Protein AF-A0A496RZ28-F1 (afdb_monomer)

Structure (mmCIF, N/CA/C/O backbone):
data_AF-A0A496RZ28-F1
#
_entry.id   AF-A0A496RZ28-F1
#
loop_
_atom_site.group_PDB
_atom_site.id
_atom_site.type_symbol
_atom_site.label_atom_id
_atom_site.label_alt_id
_atom_site.label_comp_id
_atom_site.label_asym_id
_atom_site.label_entity_id
_atom_site.label_seq_id
_atom_site.pdbx_PDB_ins_code
_atom_site.Cartn_x
_atom_site.Cartn_y
_atom_site.Cartn_z
_atom_site.occupancy
_atom_site.B_iso_or_equiv
_atom_site.auth_seq_id
_atom_site.auth_comp_id
_atom_site.auth_asym_id
_atom_site.auth_atom_id
_atom_site.pdbx_PDB_model_num
ATOM 1 N N . MET A 1 1 ? 6.793 -11.901 26.172 1.00 53.50 1 MET A N 1
ATOM 2 C CA . MET A 1 1 ? 6.199 -12.730 25.101 1.00 53.50 1 MET A CA 1
ATOM 3 C C . MET A 1 1 ? 7.281 -12.948 24.053 1.00 53.50 1 MET A C 1
ATOM 5 O O . MET A 1 1 ? 8.000 -12.003 23.767 1.00 53.50 1 MET A O 1
ATOM 9 N N . ASP A 1 2 ? 7.489 -14.179 23.590 1.00 77.00 2 ASP A N 1
ATOM 10 C CA . ASP A 1 2 ? 8.612 -14.537 22.710 1.00 77.00 2 ASP A CA 1
ATOM 11 C C . ASP A 1 2 ? 8.307 -14.147 21.252 1.00 77.00 2 ASP A C 1
ATOM 13 O O . ASP A 1 2 ? 7.393 -14.701 20.639 1.00 77.00 2 ASP A O 1
ATOM 17 N N . MET A 1 3 ? 9.063 -13.187 20.713 1.00 50.22 3 MET A N 1
ATOM 18 C CA . MET A 1 3 ? 8.941 -12.691 19.335 1.00 50.22 3 MET A CA 1
ATOM 19 C C . MET A 1 3 ? 9.041 -13.814 18.293 1.00 50.22 3 MET A C 1
ATOM 21 O O . MET A 1 3 ? 8.311 -13.799 17.304 1.00 50.22 3 MET A O 1
ATOM 25 N N . ASN A 1 4 ? 9.865 -14.836 18.543 1.00 53.78 4 ASN A N 1
ATOM 26 C CA . ASN A 1 4 ? 10.031 -15.955 17.616 1.00 53.78 4 ASN A CA 1
ATOM 27 C C . ASN A 1 4 ? 8.791 -16.856 17.594 1.00 53.78 4 ASN A C 1
ATOM 29 O O . ASN A 1 4 ? 8.412 -17.377 16.547 1.00 53.78 4 ASN A O 1
ATOM 33 N N . LYS A 1 5 ? 8.097 -17.004 18.731 1.00 63.44 5 LYS A N 1
ATOM 34 C CA . LYS A 1 5 ? 6.809 -17.716 18.779 1.00 63.44 5 LYS A CA 1
ATOM 35 C C . LYS A 1 5 ? 5.710 -16.978 18.020 1.00 63.44 5 LYS A C 1
ATOM 37 O O . LYS A 1 5 ? 4.865 -17.636 17.419 1.00 63.44 5 LYS A O 1
ATOM 42 N N . ILE A 1 6 ? 5.717 -15.645 18.044 1.00 77.00 6 ILE A N 1
ATOM 43 C CA . ILE A 1 6 ? 4.743 -14.830 17.307 1.00 77.00 6 ILE A CA 1
ATOM 44 C C . ILE A 1 6 ? 4.991 -14.962 15.802 1.00 77.00 6 ILE A C 1
ATOM 46 O O . ILE A 1 6 ? 4.055 -15.279 15.071 1.00 77.00 6 ILE A O 1
ATOM 50 N N . GLN A 1 7 ? 6.244 -14.827 15.357 1.00 65.25 7 GLN A N 1
ATOM 51 C CA . GLN A 1 7 ? 6.605 -14.978 13.944 1.00 65.25 7 GLN A CA 1
ATOM 52 C C . GLN A 1 7 ? 6.238 -16.371 13.408 1.00 65.25 7 GLN A C 1
ATOM 54 O O . GLN A 1 7 ? 5.558 -16.480 12.392 1.00 65.25 7 GLN A O 1
ATOM 59 N N . ASN A 1 8 ? 6.554 -17.433 14.157 1.00 64.38 8 ASN A N 1
ATOM 60 C CA . ASN A 1 8 ? 6.197 -18.802 13.776 1.00 64.38 8 ASN A CA 1
ATOM 61 C C . ASN A 1 8 ? 4.676 -19.033 13.702 1.00 64.38 8 ASN A C 1
ATOM 63 O O . ASN A 1 8 ? 4.215 -19.792 12.850 1.00 64.38 8 ASN A O 1
ATOM 67 N N . LYS A 1 9 ? 3.879 -18.394 14.575 1.00 75.06 9 LYS A N 1
ATOM 68 C CA . LYS A 1 9 ? 2.406 -18.474 14.525 1.00 75.06 9 LYS A CA 1
ATOM 69 C C . LYS A 1 9 ? 1.861 -17.762 13.281 1.00 75.06 9 LYS A C 1
ATOM 71 O O . LYS A 1 9 ? 0.974 -18.302 12.623 1.00 75.06 9 LYS A O 1
ATOM 76 N N . ILE A 1 10 ? 2.419 -16.600 12.937 1.00 71.88 10 ILE A N 1
ATOM 77 C CA . ILE A 1 10 ? 2.057 -15.838 11.732 1.00 71.88 10 ILE A CA 1
ATOM 78 C C . ILE A 1 10 ? 2.376 -16.653 10.474 1.00 71.88 10 ILE A C 1
ATOM 80 O O . ILE A 1 10 ? 1.498 -16.861 9.638 1.00 71.88 10 ILE A O 1
ATOM 84 N N . ASP A 1 11 ? 3.593 -17.188 10.369 1.00 66.31 11 ASP A N 1
ATOM 85 C CA . ASP A 1 11 ? 4.015 -17.986 9.213 1.00 66.31 11 ASP A CA 1
ATOM 86 C C . ASP A 1 11 ? 3.161 -19.255 9.057 1.00 66.31 11 ASP A C 1
ATOM 88 O O . ASP A 1 11 ? 2.782 -19.638 7.944 1.00 66.31 11 ASP A O 1
ATOM 92 N N . PHE A 1 12 ? 2.784 -19.878 10.179 1.00 70.56 12 PHE A N 1
ATOM 93 C CA . PHE A 1 12 ? 1.892 -21.032 10.200 1.00 70.56 12 PHE A CA 1
ATOM 94 C C . PHE A 1 12 ? 0.480 -20.696 9.694 1.00 70.56 12 PHE A C 1
ATOM 96 O O . PHE A 1 12 ? -0.024 -21.390 8.806 1.00 70.56 12 PHE A O 1
ATOM 103 N N . GLU A 1 13 ? -0.156 -19.632 10.190 1.00 70.69 13 GLU A N 1
ATOM 104 C CA . GLU A 1 13 ? -1.516 -19.254 9.769 1.00 70.69 13 GLU A CA 1
ATOM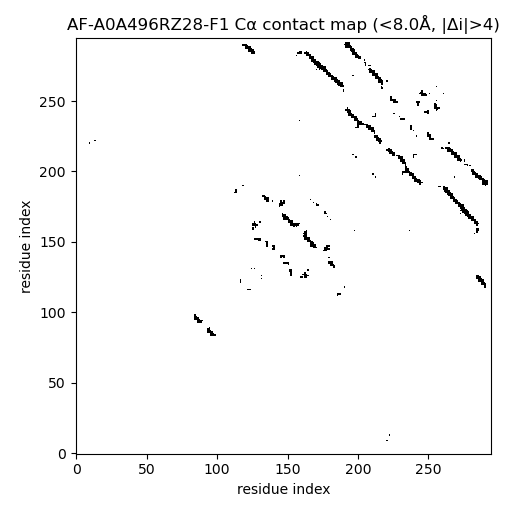 105 C C . GLU A 1 13 ? -1.568 -18.739 8.323 1.00 70.69 13 GLU A C 1
ATOM 107 O O . GLU A 1 13 ? -2.503 -19.063 7.577 1.00 70.69 13 GLU A O 1
ATOM 112 N N . LEU A 1 14 ? -0.522 -18.037 7.873 1.00 63.19 14 LEU A N 1
ATOM 113 C CA . LEU A 1 14 ? -0.349 -17.699 6.460 1.00 63.19 14 LEU A CA 1
ATOM 114 C C . LEU A 1 14 ? -0.278 -18.984 5.624 1.00 63.19 14 LEU A C 1
ATOM 116 O O . LEU A 1 14 ? -1.044 -19.151 4.674 1.00 63.19 14 LEU A O 1
ATOM 120 N N . SER A 1 15 ? 0.547 -19.960 6.012 1.00 62.31 15 SER A N 1
ATOM 121 C CA . SER A 1 15 ? 0.641 -21.214 5.258 1.00 62.31 15 SER A CA 1
ATOM 122 C C . SER A 1 15 ? -0.702 -21.965 5.175 1.00 62.31 15 SER A C 1
ATOM 124 O O . SER A 1 15 ? -1.113 -22.447 4.116 1.00 62.31 15 SER A O 1
ATOM 126 N N . ARG A 1 16 ? -1.462 -21.992 6.272 1.00 68.50 16 ARG A N 1
ATOM 127 C CA . ARG A 1 16 ? -2.756 -22.675 6.350 1.00 68.50 16 ARG A CA 1
ATOM 128 C C . ARG A 1 16 ? -3.824 -22.022 5.471 1.00 68.50 16 ARG A C 1
ATOM 130 O O . ARG A 1 16 ? -4.675 -22.723 4.916 1.00 68.50 16 ARG A O 1
ATOM 137 N N . THR A 1 17 ? -3.787 -20.699 5.350 1.00 71.19 17 THR A N 1
ATOM 138 C CA . THR A 1 17 ? -4.781 -19.908 4.612 1.00 71.19 17 THR A CA 1
ATOM 139 C C . THR A 1 17 ? -4.553 -19.952 3.101 1.00 71.19 17 THR A C 1
ATOM 141 O O . THR A 1 17 ? -5.525 -19.977 2.337 1.00 71.19 17 THR A O 1
ATOM 144 N N . TYR A 1 18 ? -3.287 -20.014 2.676 1.00 54.47 18 TYR A N 1
ATOM 145 C CA . TYR A 1 18 ? -2.893 -19.937 1.267 1.00 54.47 18 TYR A CA 1
ATOM 146 C C . TYR A 1 18 ? -2.677 -21.294 0.585 1.00 54.47 18 TYR A C 1
ATOM 148 O O . TYR A 1 18 ? -2.799 -21.373 -0.635 1.00 54.47 18 TYR A O 1
ATOM 156 N N . PHE A 1 19 ? -2.411 -22.373 1.329 1.00 63.19 19 PHE A N 1
ATOM 157 C CA . PHE A 1 19 ? -2.005 -23.651 0.720 1.00 63.19 19 PHE A CA 1
ATOM 158 C C . PHE A 1 19 ? -3.017 -24.801 0.853 1.00 63.19 19 PHE A C 1
ATOM 160 O O . PHE A 1 19 ? -2.725 -25.916 0.421 1.00 63.19 19 PHE A O 1
ATOM 167 N N . LYS A 1 20 ? -4.235 -24.564 1.368 1.00 50.44 20 LYS A N 1
ATOM 168 C CA . LYS A 1 20 ? -5.280 -25.612 1.439 1.00 50.44 20 LYS A CA 1
ATOM 169 C C . LYS A 1 20 ? -5.736 -26.142 0.071 1.00 50.44 20 LYS A C 1
ATOM 171 O O . LYS A 1 20 ? -6.152 -27.296 -0.007 1.00 50.44 20 LYS A O 1
ATOM 176 N N . ASP A 1 21 ? -5.603 -25.354 -0.996 1.00 45.88 21 ASP A N 1
ATOM 177 C CA . ASP A 1 21 ? -6.099 -25.728 -2.329 1.00 45.88 21 ASP A CA 1
ATOM 178 C C . ASP A 1 21 ? -5.042 -26.408 -3.223 1.00 45.88 21 ASP A C 1
ATOM 180 O O . ASP A 1 21 ? -5.395 -27.045 -4.213 1.00 45.88 21 ASP A O 1
ATOM 184 N N . ALA A 1 22 ? -3.757 -26.390 -2.845 1.00 43.72 22 ALA A N 1
AT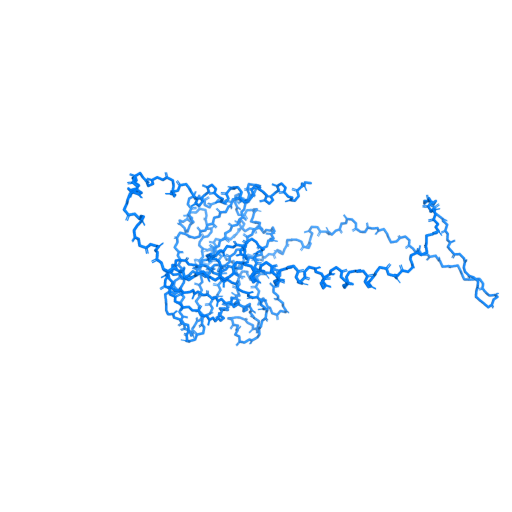OM 185 C CA . ALA A 1 22 ? -2.695 -27.060 -3.610 1.00 43.72 22 ALA A CA 1
ATOM 186 C C . ALA A 1 22 ? -2.664 -28.593 -3.415 1.00 43.72 22 ALA A C 1
ATOM 188 O O . ALA A 1 22 ? -2.059 -29.308 -4.210 1.00 43.72 22 ALA A O 1
ATOM 189 N N . ALA A 1 23 ? -3.341 -29.123 -2.389 1.00 43.25 23 ALA A N 1
ATOM 190 C CA . ALA A 1 23 ? -3.313 -30.548 -2.037 1.00 43.25 23 ALA A CA 1
ATOM 191 C C . ALA A 1 23 ? -4.502 -31.374 -2.581 1.00 43.25 23 ALA A C 1
ATOM 193 O O . ALA A 1 23 ? -4.612 -32.561 -2.273 1.00 43.25 23 ALA A O 1
ATOM 194 N N . ARG A 1 24 ? -5.408 -30.784 -3.380 1.00 41.84 24 ARG A N 1
ATOM 195 C CA . ARG A 1 24 ? -6.598 -31.477 -3.929 1.00 41.84 24 ARG A CA 1
ATOM 196 C C . ARG A 1 24 ? -6.534 -31.812 -5.426 1.00 41.84 24 ARG A C 1
ATOM 198 O O . ARG A 1 24 ? -7.537 -32.235 -5.992 1.00 41.84 24 ARG A O 1
ATOM 205 N N . GLY A 1 25 ? -5.363 -31.715 -6.053 1.00 37.09 25 GLY A N 1
ATOM 206 C CA . GLY A 1 25 ? -5.125 -32.242 -7.401 1.00 37.09 25 GLY A CA 1
ATOM 207 C C . GLY A 1 25 ? -4.881 -33.752 -7.383 1.00 37.09 25 GLY A C 1
ATOM 208 O O . GLY A 1 25 ? -3.740 -34.202 -7.345 1.00 37.09 25 GLY A O 1
ATOM 209 N N . LYS A 1 26 ? -5.957 -34.543 -7.386 1.00 42.66 26 LYS A N 1
ATOM 210 C CA . LYS A 1 26 ? -5.932 -36.003 -7.556 1.00 42.66 26 LYS A CA 1
ATOM 211 C C . LYS A 1 26 ? -5.753 -36.351 -9.043 1.00 42.66 26 LYS A C 1
ATOM 213 O O . LYS A 1 26 ? -6.637 -36.938 -9.643 1.00 42.66 26 LYS A O 1
ATOM 218 N N . ASP A 1 27 ? -4.604 -36.012 -9.617 1.00 40.69 27 ASP A N 1
ATOM 219 C CA . ASP A 1 27 ? -4.182 -36.542 -10.916 1.00 40.69 27 ASP A CA 1
ATOM 220 C C . ASP A 1 27 ? -2.827 -37.219 -10.740 1.00 40.69 27 ASP A C 1
ATOM 222 O O . ASP A 1 27 ? -1.795 -36.593 -10.495 1.00 40.69 27 ASP A O 1
ATOM 226 N N . SER A 1 28 ? -2.834 -38.546 -10.814 1.00 42.38 28 SER A N 1
ATOM 227 C CA . SER A 1 28 ? -1.633 -39.366 -10.752 1.00 42.38 28 SER A CA 1
ATOM 228 C C . SER A 1 28 ? -0.769 -39.096 -11.985 1.00 42.38 28 SER A C 1
ATOM 230 O O . SER A 1 28 ? -1.018 -39.635 -13.066 1.00 42.38 28 SER A O 1
ATOM 232 N N . ILE A 1 29 ? 0.264 -38.269 -11.823 1.00 44.50 29 ILE A N 1
ATOM 233 C CA . ILE A 1 29 ? 1.291 -38.056 -12.842 1.00 44.50 29 ILE A CA 1
ATOM 234 C C . ILE A 1 29 ? 1.995 -39.395 -13.098 1.00 44.50 29 ILE A C 1
ATOM 236 O O . ILE A 1 29 ? 2.634 -39.976 -12.220 1.00 44.50 29 ILE A O 1
ATOM 240 N N . ASN A 1 30 ? 1.878 -39.897 -14.327 1.00 44.69 30 ASN A N 1
ATOM 241 C CA . ASN A 1 30 ? 2.542 -41.115 -14.774 1.00 44.69 30 ASN A CA 1
ATOM 242 C C . ASN A 1 30 ? 4.051 -40.857 -14.961 1.00 44.69 30 ASN A C 1
ATOM 244 O O . ASN A 1 30 ? 4.515 -40.449 -16.029 1.00 44.69 30 ASN A O 1
ATOM 248 N N . LEU A 1 31 ? 4.822 -41.112 -13.899 1.00 45.06 31 LEU A N 1
ATOM 249 C CA . LEU A 1 31 ? 6.274 -40.898 -13.810 1.00 45.06 31 LEU A CA 1
ATOM 250 C C . LEU A 1 31 ? 7.107 -41.688 -14.842 1.00 45.06 31 LEU A C 1
ATOM 252 O O . LEU A 1 31 ? 8.286 -41.395 -15.025 1.00 45.06 31 LEU A O 1
ATOM 256 N N . LYS A 1 32 ? 6.522 -42.637 -15.590 1.00 42.19 32 LYS A N 1
ATOM 257 C CA . LYS A 1 32 ? 7.253 -43.388 -16.629 1.00 42.19 32 LYS A CA 1
ATOM 258 C C . LYS A 1 32 ? 7.520 -42.586 -17.909 1.00 42.19 32 LYS A C 1
ATOM 260 O O . LYS A 1 32 ? 8.371 -42.991 -18.698 1.00 42.19 32 LYS A O 1
ATOM 265 N N . LYS A 1 33 ? 6.842 -41.451 -18.137 1.00 41.97 33 LYS A N 1
ATOM 266 C CA . LYS A 1 33 ? 6.971 -40.677 -19.392 1.00 41.97 33 LYS A CA 1
ATOM 267 C C . LYS A 1 33 ? 7.975 -39.516 -19.343 1.00 41.97 33 LYS A C 1
ATOM 269 O O . LYS A 1 33 ? 8.324 -38.988 -20.395 1.00 41.97 33 LYS A O 1
ATOM 274 N N . VAL A 1 34 ? 8.485 -39.152 -18.163 1.00 45.09 34 VAL A N 1
ATOM 275 C CA . VAL A 1 34 ? 9.432 -38.026 -17.990 1.00 45.09 34 VAL A CA 1
ATOM 276 C C . VAL A 1 34 ? 10.904 -38.467 -18.129 1.00 45.09 34 VAL A C 1
ATOM 278 O O . VAL A 1 34 ? 11.780 -37.654 -18.411 1.00 45.09 34 VAL A O 1
ATOM 281 N N . GLY A 1 35 ? 11.189 -39.771 -18.061 1.00 39.88 35 GLY A N 1
ATOM 282 C CA . GLY A 1 35 ? 12.555 -40.317 -18.030 1.00 39.88 35 GLY A CA 1
ATOM 283 C C . GLY A 1 35 ? 13.351 -40.342 -19.345 1.00 39.88 35 GLY A C 1
ATOM 284 O O . GLY A 1 35 ? 14.388 -40.992 -19.385 1.00 39.88 35 GLY A O 1
ATOM 285 N N . LYS A 1 36 ? 12.908 -39.695 -20.436 1.00 42.88 36 LYS A N 1
ATOM 286 C CA . LYS A 1 36 ? 13.599 -39.787 -21.748 1.00 42.88 36 LYS A CA 1
ATOM 287 C C . LYS A 1 36 ? 14.023 -38.466 -22.399 1.00 42.88 36 LYS A C 1
ATOM 289 O O . LYS A 1 36 ? 14.582 -38.505 -23.490 1.00 42.88 36 LYS A O 1
ATOM 294 N N . ARG A 1 37 ? 13.816 -37.304 -21.763 1.00 42.84 37 ARG A N 1
ATOM 295 C CA . ARG A 1 37 ? 14.200 -35.995 -22.349 1.00 42.84 37 ARG A CA 1
ATOM 296 C C . ARG A 1 37 ? 15.269 -35.198 -21.599 1.00 42.84 37 ARG A C 1
ATOM 298 O O . ARG A 1 37 ? 15.598 -34.104 -22.034 1.00 42.84 37 ARG A O 1
ATOM 305 N N . PHE A 1 38 ? 15.876 -35.757 -20.554 1.00 40.97 38 PHE A N 1
ATOM 306 C CA . PHE A 1 38 ? 16.967 -35.116 -19.808 1.00 40.97 38 PHE A CA 1
ATOM 307 C C . PHE A 1 38 ? 18.287 -35.883 -19.964 1.00 40.97 38 PHE A C 1
ATOM 309 O O . PHE A 1 38 ? 18.873 -36.364 -19.004 1.00 40.97 38 PHE A O 1
ATOM 316 N N . VAL A 1 39 ? 18.771 -36.013 -21.200 1.00 47.97 39 VAL A N 1
ATOM 317 C CA . VAL A 1 39 ? 20.162 -36.417 -21.464 1.00 47.97 39 VAL A CA 1
ATOM 318 C C . VAL A 1 39 ? 20.735 -35.461 -22.501 1.00 47.97 39 VAL A C 1
ATOM 320 O O . VAL A 1 39 ? 20.742 -35.760 -23.689 1.00 47.97 39 VAL A O 1
ATOM 323 N N . ARG A 1 40 ? 21.113 -34.264 -22.039 1.00 46.38 40 ARG A N 1
ATOM 324 C CA . ARG A 1 40 ? 22.114 -33.343 -22.621 1.00 46.38 40 ARG A CA 1
ATOM 325 C C . ARG A 1 40 ? 22.074 -32.006 -21.866 1.00 46.38 40 ARG A C 1
ATOM 327 O O . ARG A 1 40 ? 21.839 -30.955 -22.447 1.00 46.38 40 ARG A O 1
ATOM 334 N N . LEU A 1 41 ? 22.325 -32.032 -20.558 1.00 43.28 41 LEU A N 1
ATOM 335 C CA . LEU A 1 41 ? 22.960 -30.879 -19.922 1.00 43.28 41 LEU A CA 1
ATOM 336 C C . LEU A 1 41 ? 24.417 -31.256 -19.691 1.00 43.28 41 LEU A C 1
ATOM 338 O O . LEU A 1 41 ? 24.716 -32.276 -19.073 1.00 43.28 41 LEU A O 1
ATOM 342 N N . LYS A 1 42 ? 25.300 -30.462 -20.297 1.00 51.72 42 LYS A N 1
ATOM 343 C CA . LYS A 1 42 ? 26.752 -30.561 -20.184 1.00 51.72 42 LYS A CA 1
ATOM 344 C C . LYS A 1 42 ? 27.133 -30.695 -18.709 1.00 51.72 42 LYS A C 1
ATOM 346 O O . LYS A 1 42 ? 26.619 -29.943 -17.885 1.00 51.72 42 LYS A O 1
ATOM 351 N N . GLN A 1 43 ? 28.045 -31.619 -18.407 1.00 53.12 43 GLN A N 1
ATOM 352 C CA . GLN A 1 43 ? 28.823 -31.619 -17.171 1.00 53.12 43 GLN A CA 1
ATOM 353 C C . GLN A 1 43 ? 29.497 -30.249 -17.030 1.00 53.12 43 GLN A C 1
ATOM 355 O O . GLN A 1 43 ? 30.582 -30.012 -17.552 1.00 53.12 43 GLN A O 1
ATOM 360 N N . VAL A 1 44 ? 28.828 -29.314 -16.367 1.00 59.72 44 VAL A N 1
ATOM 361 C CA . VAL A 1 44 ? 29.497 -28.163 -15.779 1.00 59.72 44 VAL A CA 1
ATOM 362 C C . VAL A 1 44 ? 30.275 -28.740 -14.606 1.00 59.72 44 VAL A C 1
ATOM 364 O O . VAL A 1 44 ? 29.691 -29.409 -13.754 1.00 59.72 44 VAL A O 1
ATOM 367 N N . ASN A 1 45 ? 31.598 -28.575 -14.634 1.00 64.69 45 ASN A N 1
ATOM 368 C CA . ASN A 1 45 ? 32.534 -29.143 -13.669 1.00 64.69 45 ASN A CA 1
ATOM 369 C C . ASN A 1 45 ? 32.114 -28.790 -12.237 1.00 64.69 45 ASN A C 1
ATOM 371 O O . ASN A 1 45 ? 32.460 -27.733 -11.720 1.00 64.69 45 ASN A O 1
ATOM 375 N N . PHE A 1 46 ? 31.401 -29.704 -11.584 1.00 65.69 46 PHE A N 1
ATOM 376 C CA . PHE A 1 46 ? 31.009 -29.618 -10.177 1.00 65.69 46 PHE A CA 1
ATOM 377 C C . PHE A 1 46 ? 32.227 -29.348 -9.270 1.00 65.69 46 PHE A C 1
ATOM 379 O O . PHE A 1 46 ? 32.143 -28.593 -8.305 1.00 65.69 46 PHE A O 1
ATOM 386 N N . PHE A 1 47 ? 33.401 -29.851 -9.668 1.00 70.44 47 PHE A N 1
ATOM 387 C CA . PHE A 1 47 ? 34.690 -29.560 -9.039 1.00 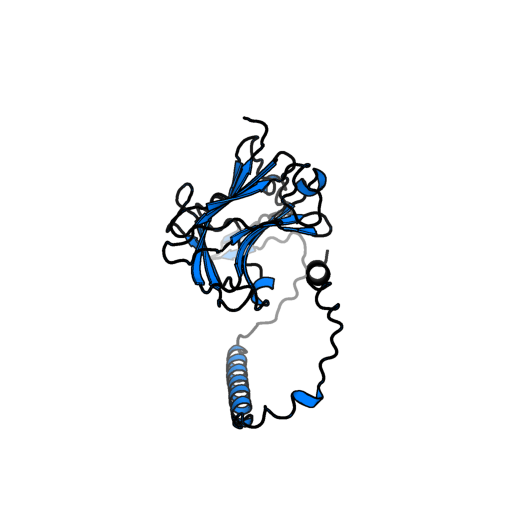70.44 47 PHE A CA 1
ATOM 388 C C . PHE A 1 47 ? 35.101 -28.079 -9.074 1.00 70.44 47 PHE A C 1
ATOM 390 O O . PHE A 1 47 ? 35.690 -27.596 -8.112 1.00 70.44 47 PHE A O 1
ATOM 397 N N . ALA A 1 48 ? 34.774 -27.337 -10.136 1.00 74.75 48 ALA A N 1
ATOM 398 C CA . ALA A 1 48 ? 35.110 -25.916 -10.231 1.00 74.75 48 ALA A CA 1
ATOM 399 C C . ALA A 1 48 ? 34.293 -25.077 -9.235 1.00 74.75 48 ALA A C 1
ATOM 401 O O . ALA A 1 48 ? 34.827 -24.159 -8.621 1.00 74.75 48 ALA A O 1
ATOM 402 N N . ILE A 1 49 ? 33.024 -25.436 -9.013 1.00 76.12 49 ILE A N 1
ATOM 403 C CA . ILE A 1 49 ? 32.157 -24.758 -8.038 1.00 76.12 49 ILE A CA 1
ATOM 404 C C . ILE A 1 49 ? 32.669 -25.001 -6.611 1.00 76.12 49 ILE A C 1
ATOM 406 O O . ILE A 1 49 ? 32.770 -24.061 -5.826 1.00 76.12 49 ILE A O 1
ATOM 410 N N . ILE A 1 50 ? 33.061 -26.239 -6.290 1.00 80.69 50 ILE A N 1
ATOM 411 C CA . ILE A 1 50 ? 33.623 -26.578 -4.973 1.00 80.69 50 ILE A CA 1
ATOM 412 C C . ILE A 1 50 ? 34.929 -25.813 -4.712 1.00 80.69 50 ILE A C 1
ATOM 414 O O . ILE A 1 50 ? 35.116 -25.294 -3.614 1.00 80.69 50 ILE A O 1
ATOM 418 N N . LEU A 1 51 ? 35.806 -25.688 -5.714 1.00 84.94 51 LEU A N 1
ATOM 419 C CA . LEU A 1 51 ? 37.066 -24.947 -5.575 1.00 84.94 51 LEU A CA 1
ATOM 420 C C . LEU A 1 51 ? 36.853 -23.449 -5.318 1.00 84.94 51 LEU A C 1
ATOM 422 O O . LEU A 1 51 ? 37.545 -22.876 -4.478 1.00 84.94 51 LEU A O 1
ATOM 426 N N . VAL A 1 52 ? 35.878 -22.823 -5.985 1.00 84.31 52 VAL A N 1
ATOM 427 C CA . VAL A 1 52 ? 35.548 -21.404 -5.762 1.00 84.31 52 VAL A CA 1
ATOM 428 C C . VAL A 1 52 ? 35.013 -21.179 -4.345 1.00 84.31 52 VAL A C 1
ATOM 430 O O . VAL A 1 52 ? 35.432 -20.240 -3.669 1.00 84.31 52 VAL A O 1
ATOM 433 N N . LEU A 1 53 ? 34.141 -22.068 -3.859 1.00 83.94 53 LEU A N 1
ATOM 434 C CA . LEU A 1 53 ? 33.591 -21.974 -2.503 1.00 83.94 53 LEU A CA 1
ATOM 435 C C . LEU A 1 53 ? 34.657 -22.207 -1.424 1.00 83.94 53 LEU A C 1
ATOM 437 O O . LEU A 1 53 ? 34.708 -21.467 -0.442 1.00 83.94 53 LEU A O 1
ATOM 441 N N . ALA A 1 54 ? 35.544 -23.187 -1.621 1.00 87.88 54 ALA A N 1
ATOM 442 C CA . ALA A 1 54 ? 36.654 -23.444 -0.706 1.00 87.88 54 ALA A CA 1
ATOM 443 C C . ALA A 1 54 ? 37.642 -22.265 -0.657 1.00 87.88 54 ALA A C 1
ATOM 445 O O . ALA A 1 54 ? 38.069 -21.867 0.426 1.00 87.88 54 ALA A O 1
ATOM 446 N N . GLY A 1 55 ? 37.951 -21.653 -1.808 1.00 89.75 55 GLY A N 1
ATOM 447 C CA . GLY A 1 55 ? 38.800 -20.461 -1.880 1.00 89.75 55 GLY A CA 1
ATOM 448 C C . GLY A 1 55 ? 38.211 -19.261 -1.131 1.00 89.75 55 GLY A C 1
ATOM 449 O O . GLY A 1 55 ? 38.921 -18.605 -0.369 1.00 89.75 55 GLY A O 1
ATOM 450 N N . GLY A 1 56 ? 36.903 -19.016 -1.270 1.00 87.38 56 GLY A N 1
ATOM 451 C CA . GLY A 1 56 ? 36.211 -17.945 -0.543 1.00 87.38 56 GLY A CA 1
ATOM 452 C C . GLY A 1 56 ? 36.250 -18.120 0.980 1.00 87.38 56 GLY A C 1
ATOM 453 O O . GLY A 1 56 ? 36.484 -17.157 1.710 1.00 87.38 56 GLY A O 1
ATOM 454 N N . LEU A 1 57 ? 36.102 -19.357 1.465 1.00 84.88 57 LEU A N 1
ATOM 455 C CA . LEU A 1 57 ? 36.153 -19.687 2.895 1.00 84.88 57 LEU A CA 1
ATOM 456 C C . LEU A 1 57 ? 37.540 -19.447 3.509 1.00 84.88 57 LEU A C 1
ATOM 458 O O . LEU A 1 57 ? 37.639 -18.962 4.636 1.00 84.88 57 LEU A O 1
ATOM 462 N N . ILE A 1 58 ? 38.609 -19.730 2.759 1.00 88.62 58 ILE A N 1
ATOM 463 C CA . ILE A 1 58 ? 39.993 -19.490 3.196 1.00 88.62 58 ILE A CA 1
ATOM 464 C C . ILE A 1 58 ? 40.276 -17.985 3.303 1.00 88.62 58 ILE A C 1
ATOM 466 O O . ILE A 1 58 ? 40.843 -17.541 4.302 1.00 88.62 58 ILE A O 1
ATOM 470 N N . ILE A 1 59 ? 39.838 -17.191 2.319 1.00 84.69 59 ILE A N 1
ATOM 471 C CA . ILE A 1 59 ? 39.993 -15.727 2.340 1.00 84.69 59 ILE A CA 1
ATOM 472 C 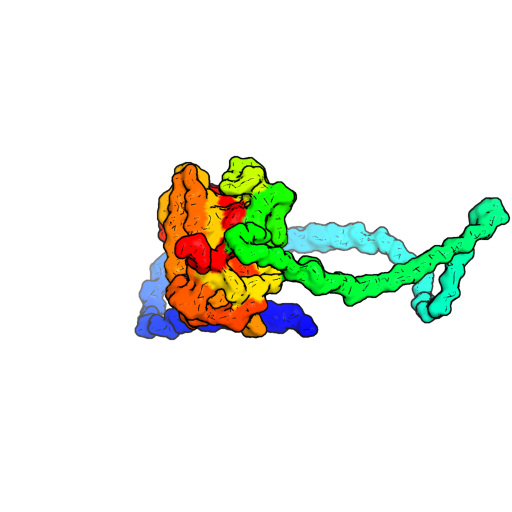C . ILE A 1 59 ? 39.227 -15.125 3.524 1.00 84.69 59 ILE A C 1
ATOM 474 O O . ILE A 1 59 ? 39.767 -14.292 4.250 1.00 84.69 59 ILE A O 1
ATOM 478 N N . PHE A 1 60 ? 37.999 -15.587 3.772 1.00 80.94 60 PHE A N 1
ATOM 479 C CA . PHE A 1 60 ? 37.193 -15.127 4.903 1.00 80.94 60 PHE A CA 1
ATOM 480 C C . PHE A 1 60 ? 37.829 -15.480 6.258 1.00 80.94 60 PHE A C 1
ATOM 482 O O . PHE A 1 60 ? 37.882 -14.640 7.155 1.00 80.94 60 PHE A O 1
ATOM 489 N N . ALA A 1 61 ? 38.369 -16.695 6.404 1.00 83.69 61 ALA A N 1
ATOM 490 C CA . ALA A 1 61 ? 39.063 -17.113 7.621 1.00 83.69 61 ALA A CA 1
ATOM 491 C C . ALA A 1 61 ? 40.347 -16.302 7.871 1.00 83.69 61 ALA A C 1
ATOM 493 O O . ALA A 1 61 ? 40.610 -15.908 9.008 1.00 83.69 61 ALA A O 1
ATOM 494 N N . ALA A 1 62 ? 41.118 -16.006 6.818 1.00 81.81 62 ALA A N 1
ATOM 495 C CA . ALA A 1 62 ? 42.304 -15.155 6.909 1.00 81.81 62 ALA A CA 1
ATOM 496 C C . ALA A 1 62 ? 41.940 -13.722 7.327 1.00 81.81 62 ALA A C 1
ATOM 498 O O . ALA A 1 62 ? 42.565 -13.171 8.234 1.00 81.81 62 ALA A O 1
ATOM 499 N N . TYR A 1 63 ? 40.876 -13.160 6.742 1.00 78.69 63 TYR A N 1
ATOM 500 C CA . TYR A 1 63 ? 40.353 -11.847 7.122 1.00 78.69 63 TYR A CA 1
ATOM 501 C C . TYR A 1 63 ? 39.923 -11.828 8.596 1.00 78.69 63 TYR A C 1
ATOM 503 O O . TYR A 1 63 ? 40.305 -10.938 9.349 1.00 78.69 63 TYR A O 1
ATOM 511 N N . PHE A 1 64 ? 39.208 -12.857 9.057 1.00 76.88 64 PHE A N 1
ATOM 512 C CA . PHE A 1 64 ? 38.743 -12.956 10.443 1.00 76.88 64 PHE A CA 1
ATOM 513 C C . PHE A 1 64 ? 39.888 -13.091 11.462 1.00 76.88 64 PHE A C 1
ATOM 515 O O . PHE A 1 64 ? 39.819 -12.536 12.560 1.00 76.88 64 PHE A O 1
ATOM 522 N N . LEU A 1 65 ? 40.963 -13.801 11.108 1.00 77.19 65 LEU A N 1
ATOM 523 C CA . LEU A 1 65 ? 42.153 -13.925 11.955 1.00 77.19 65 LEU A CA 1
ATOM 524 C C . LEU A 1 65 ? 42.926 -12.605 12.070 1.00 77.19 65 LEU A C 1
ATOM 526 O O . LEU A 1 65 ? 43.470 -12.316 13.134 1.00 77.19 65 LEU A O 1
ATOM 530 N N . GLN A 1 66 ? 42.912 -11.770 11.029 1.00 75.12 66 GLN A N 1
ATOM 531 C CA . GLN A 1 66 ? 43.591 -10.472 11.031 1.00 75.12 66 GLN A CA 1
ATOM 532 C C . GLN A 1 66 ? 42.959 -9.464 12.014 1.00 75.12 66 GLN A C 1
ATOM 534 O O . GLN A 1 66 ? 43.653 -8.594 12.533 1.00 75.12 66 GLN A O 1
ATOM 539 N N . TYR A 1 67 ? 41.674 -9.628 12.354 1.00 65.88 67 TYR A N 1
ATOM 540 C CA . TYR A 1 67 ? 40.954 -8.770 13.308 1.00 65.88 67 TYR A CA 1
ATOM 541 C C . TYR A 1 67 ? 41.005 -9.245 14.773 1.00 65.88 67 TYR A C 1
ATOM 543 O O . TYR A 1 67 ? 40.483 -8.562 15.654 1.00 65.88 67 TYR A O 1
ATOM 551 N N . LYS A 1 68 ? 41.654 -10.379 15.084 1.00 58.94 68 LYS A N 1
ATOM 552 C CA . LYS A 1 68 ? 41.712 -10.921 16.459 1.00 58.94 68 LYS A CA 1
ATOM 553 C C . LYS A 1 68 ? 42.750 -10.278 17.390 1.00 58.94 68 LYS A C 1
ATOM 555 O O . LYS A 1 68 ? 42.822 -10.668 18.552 1.00 58.94 68 LYS A O 1
ATOM 560 N N . HIS A 1 69 ? 43.514 -9.284 16.940 1.00 49.12 69 HIS A N 1
ATOM 561 C CA . HIS A 1 69 ? 44.532 -8.616 17.762 1.00 49.12 69 HIS A CA 1
ATOM 562 C C . HIS A 1 69 ? 44.123 -7.218 18.245 1.00 49.12 69 HIS A C 1
ATOM 564 O O . HIS A 1 69 ? 44.926 -6.290 18.225 1.00 49.12 69 HIS A O 1
ATOM 570 N N . VAL A 1 70 ? 42.890 -7.066 18.739 1.00 49.03 70 VAL A N 1
ATOM 571 C CA . VAL A 1 70 ? 42.569 -5.958 19.652 1.00 49.03 70 VAL A CA 1
ATOM 572 C C . VAL A 1 70 ? 42.789 -6.467 21.081 1.00 49.03 70 VAL A C 1
ATOM 574 O O . VAL A 1 70 ? 42.052 -7.354 21.519 1.00 49.03 70 VAL A O 1
ATOM 577 N N . PRO A 1 71 ? 43.804 -5.979 21.817 1.00 49.53 71 PRO A N 1
ATOM 578 C CA . PRO A 1 71 ? 44.017 -6.389 23.197 1.00 49.53 71 PRO A CA 1
ATOM 579 C C . PRO A 1 71 ? 42.870 -5.864 24.066 1.00 49.53 71 PRO A C 1
ATOM 581 O O . PRO A 1 71 ? 42.756 -4.669 24.330 1.00 49.53 71 PRO A O 1
ATOM 584 N N . VAL A 1 72 ? 42.011 -6.774 24.521 1.00 42.06 72 VAL A N 1
ATOM 585 C CA . VAL A 1 72 ? 41.045 -6.497 25.584 1.00 42.06 72 VAL A CA 1
ATOM 586 C C . VAL A 1 72 ? 41.787 -6.652 26.907 1.00 42.06 72 VAL A C 1
ATOM 588 O O . VAL A 1 72 ? 42.074 -7.767 27.341 1.00 42.06 72 VAL A O 1
ATOM 591 N N . ASN A 1 73 ? 42.123 -5.529 27.541 1.00 43.31 73 ASN A N 1
ATOM 592 C CA . ASN A 1 73 ? 42.607 -5.521 28.918 1.00 43.31 73 ASN A CA 1
ATOM 593 C C . ASN A 1 73 ? 41.477 -5.997 29.840 1.00 43.31 73 ASN A C 1
ATOM 595 O O . ASN A 1 73 ? 40.518 -5.273 30.104 1.00 43.31 73 ASN A O 1
ATOM 599 N N . ALA A 1 74 ? 41.584 -7.236 30.312 1.00 46.62 74 ALA A N 1
ATOM 600 C CA . ALA A 1 74 ? 40.713 -7.789 31.334 1.00 46.62 74 ALA A CA 1
ATOM 601 C C . ALA A 1 74 ? 41.217 -7.357 32.716 1.00 46.62 74 ALA A C 1
ATOM 603 O O . ALA A 1 74 ? 42.304 -7.747 33.136 1.00 46.62 74 ALA A O 1
ATOM 604 N N . GLY A 1 75 ? 40.415 -6.576 33.439 1.00 42.84 75 GLY A N 1
ATOM 605 C CA . GLY A 1 75 ? 40.704 -6.278 34.836 1.00 42.84 75 GLY A CA 1
ATOM 606 C C . GLY A 1 75 ? 39.785 -5.236 35.449 1.00 42.84 75 GLY A C 1
ATOM 607 O O . GLY A 1 75 ? 40.194 -4.094 35.598 1.00 42.84 75 GLY A O 1
ATOM 608 N N . THR A 1 76 ? 38.562 -5.623 35.824 1.00 37.03 76 THR A N 1
ATOM 609 C CA . THR A 1 76 ? 37.896 -5.181 37.069 1.00 37.03 76 THR A CA 1
ATOM 610 C C . THR A 1 76 ? 36.533 -5.861 37.213 1.00 37.03 76 THR A C 1
ATOM 612 O O . THR A 1 76 ? 35.613 -5.654 36.429 1.00 37.03 76 THR A O 1
ATOM 615 N N . SER A 1 77 ? 36.399 -6.689 38.249 1.00 41.69 77 SER A N 1
ATOM 616 C CA . SER A 1 77 ? 35.104 -7.137 38.759 1.00 41.69 77 SER A CA 1
ATOM 617 C C . SER A 1 77 ? 34.505 -5.990 39.570 1.00 41.69 77 SER A C 1
ATOM 619 O O . SER A 1 77 ? 34.994 -5.703 40.662 1.00 41.69 77 SER A O 1
ATOM 621 N N . ILE A 1 78 ? 33.443 -5.361 39.069 1.00 37.31 78 ILE A N 1
ATOM 622 C CA . ILE A 1 78 ? 32.690 -4.343 39.806 1.00 37.31 78 ILE A CA 1
ATOM 623 C C . ILE A 1 78 ? 31.355 -4.962 40.228 1.00 37.31 78 ILE A C 1
ATOM 625 O O . ILE A 1 78 ? 30.498 -5.250 39.395 1.00 37.31 78 ILE A O 1
ATOM 629 N N . ARG A 1 79 ? 31.176 -5.185 41.534 1.00 38.38 79 ARG A N 1
ATOM 630 C CA . ARG A 1 79 ? 29.837 -5.341 42.119 1.00 38.38 79 ARG A CA 1
ATOM 631 C C . ARG A 1 79 ? 29.234 -3.940 42.267 1.00 38.38 79 ARG A C 1
ATOM 633 O O . ARG A 1 79 ? 29.944 -3.056 42.747 1.00 38.38 79 ARG A O 1
ATOM 640 N N . PRO A 1 80 ? 27.963 -3.706 41.906 1.00 36.25 80 PRO A N 1
ATOM 641 C CA . PRO A 1 80 ? 27.359 -2.395 42.080 1.00 36.25 80 PRO A CA 1
ATOM 642 C C . PRO A 1 80 ? 27.092 -2.151 43.570 1.00 36.25 80 PRO A C 1
ATOM 644 O O . PRO A 1 80 ? 26.298 -2.856 44.191 1.00 36.25 80 PRO A O 1
ATOM 647 N N . VAL A 1 81 ? 27.760 -1.148 44.139 1.00 45.25 81 VAL A N 1
ATOM 648 C CA . VAL A 1 81 ? 27.364 -0.527 45.408 1.00 45.25 81 VAL A CA 1
ATOM 649 C C . VAL A 1 81 ? 26.544 0.718 45.056 1.00 45.25 81 VAL A C 1
ATOM 651 O O . VAL A 1 81 ? 27.035 1.559 44.300 1.00 45.25 81 VAL A O 1
ATOM 654 N N . PRO A 1 82 ? 25.306 0.865 45.554 1.00 40.16 82 PRO A N 1
ATOM 655 C CA . PRO A 1 82 ? 24.529 2.080 45.343 1.00 40.16 82 PRO A CA 1
ATOM 656 C C . PRO A 1 82 ? 25.184 3.263 46.073 1.00 40.16 82 PRO A C 1
ATOM 658 O O . PRO A 1 82 ? 25.393 3.192 47.282 1.00 40.16 82 PRO A O 1
ATOM 661 N N . GLY A 1 83 ? 25.470 4.354 45.355 1.00 53.59 83 GLY A N 1
ATOM 662 C CA . GLY A 1 83 ? 25.728 5.667 45.965 1.00 53.59 83 GLY A CA 1
ATOM 663 C C . GLY A 1 83 ? 27.172 6.184 46.004 1.00 53.59 83 GLY A C 1
ATOM 664 O O . GLY A 1 83 ? 27.433 7.127 46.743 1.00 53.59 83 GLY A O 1
ATOM 665 N N . ALA A 1 84 ? 28.112 5.639 45.228 1.00 47.75 84 ALA A N 1
ATOM 666 C CA . ALA A 1 84 ? 29.469 6.193 45.164 1.00 47.75 84 ALA A CA 1
ATOM 667 C C . ALA A 1 84 ? 29.607 7.232 44.034 1.00 47.75 84 ALA A C 1
ATOM 669 O O . ALA A 1 84 ? 29.596 6.879 42.856 1.00 47.75 84 ALA A O 1
ATOM 670 N N . GLY A 1 85 ? 29.746 8.513 44.391 1.00 50.66 85 GLY A N 1
ATOM 671 C CA . GLY A 1 85 ? 30.191 9.559 43.465 1.00 50.66 85 GLY A CA 1
ATOM 672 C C . GLY A 1 85 ? 31.664 9.368 43.090 1.00 50.66 85 GLY A C 1
ATOM 673 O O . GLY A 1 85 ? 32.480 8.992 43.933 1.00 50.66 85 GLY A 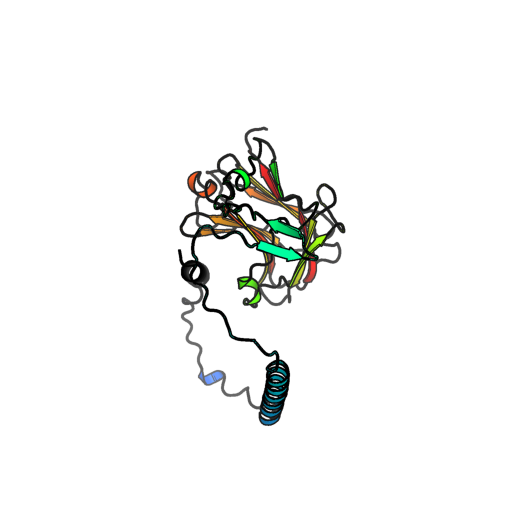O 1
ATOM 674 N N . VAL A 1 86 ? 32.009 9.613 41.825 1.00 59.56 86 VAL A N 1
ATOM 675 C CA . VAL A 1 86 ? 33.394 9.542 41.343 1.00 59.56 86 VAL A CA 1
ATOM 676 C C . VAL A 1 86 ? 34.068 10.885 41.622 1.00 59.56 86 VAL A C 1
ATOM 678 O O . VAL A 1 86 ? 33.601 11.927 41.162 1.00 59.56 86 VAL A O 1
ATOM 681 N N . LYS A 1 87 ? 35.156 10.865 42.397 1.00 54.97 87 LYS A N 1
ATOM 682 C CA . LYS A 1 87 ? 36.014 12.033 42.626 1.00 54.97 87 LYS A CA 1
ATOM 683 C C . LYS A 1 87 ? 37.240 11.915 41.741 1.00 54.97 87 LYS A C 1
ATOM 685 O O . LYS A 1 87 ? 38.007 10.968 41.891 1.00 54.97 87 LYS A O 1
ATOM 690 N N . GLU A 1 88 ? 37.427 12.887 40.860 1.00 56.44 88 GLU A N 1
ATOM 691 C CA . GLU A 1 88 ? 38.637 13.016 40.055 1.00 56.44 88 GLU A CA 1
ATOM 692 C C . GLU A 1 88 ? 39.332 14.336 40.402 1.00 56.44 88 GLU A C 1
ATOM 694 O O . GLU A 1 88 ? 38.700 15.390 40.526 1.00 56.44 88 GLU A O 1
ATOM 699 N N . THR A 1 89 ? 40.647 14.268 40.603 1.00 53.22 89 THR A N 1
ATOM 700 C CA . THR A 1 89 ? 41.473 15.427 40.948 1.00 53.22 89 THR A CA 1
ATOM 701 C C . THR A 1 89 ? 42.361 15.753 39.762 1.00 53.22 89 THR A C 1
ATOM 703 O O . THR A 1 89 ? 43.238 14.966 39.410 1.00 53.22 89 THR A O 1
ATOM 706 N N . ILE A 1 90 ? 42.171 16.932 39.172 1.00 61.16 90 ILE A N 1
ATOM 707 C CA . ILE A 1 90 ? 42.995 17.426 38.066 1.00 61.16 90 ILE A CA 1
ATOM 708 C C . ILE A 1 90 ? 43.602 18.764 38.500 1.00 61.16 90 ILE A C 1
ATOM 710 O O . ILE A 1 90 ? 42.898 19.659 38.964 1.00 61.16 90 ILE A O 1
ATOM 714 N N . ALA A 1 91 ? 44.930 18.886 38.396 1.00 62.44 91 ALA A N 1
ATOM 715 C CA . ALA A 1 91 ? 45.695 20.093 38.740 1.00 62.44 91 ALA A CA 1
ATOM 716 C C . ALA A 1 91 ? 45.427 20.658 40.157 1.00 62.44 91 ALA A C 1
ATOM 718 O O . ALA A 1 91 ? 45.331 21.868 40.354 1.00 62.44 91 ALA A O 1
ATOM 719 N N . GLY A 1 92 ? 45.295 19.780 41.158 1.00 71.81 92 GLY A N 1
ATOM 720 C CA . GLY A 1 92 ? 45.149 20.182 42.563 1.00 71.81 92 GLY A CA 1
ATOM 721 C C . GLY A 1 92 ? 43.770 20.731 42.946 1.00 71.81 92 GLY A C 1
ATOM 722 O O . GLY A 1 92 ? 43.598 21.185 44.075 1.00 71.81 92 GLY A O 1
ATOM 723 N N . LYS A 1 93 ? 42.777 20.667 42.048 1.00 48.28 93 LYS A N 1
ATOM 724 C CA . LYS A 1 93 ? 41.370 20.934 42.367 1.00 48.28 93 LYS A CA 1
ATOM 725 C C . LYS A 1 93 ? 40.556 19.649 42.235 1.00 48.28 93 LYS A C 1
ATOM 727 O O . LYS A 1 93 ? 40.581 18.990 41.198 1.00 48.28 93 LYS A O 1
ATOM 732 N N . THR A 1 94 ? 39.841 19.301 43.300 1.00 59.16 94 THR A N 1
ATOM 733 C CA . THR A 1 94 ? 38.913 18.166 43.321 1.00 59.16 94 THR A CA 1
ATOM 734 C C . THR A 1 94 ? 37.573 18.622 42.757 1.00 59.16 94 THR A C 1
ATOM 736 O O . THR A 1 94 ? 36.953 19.526 43.318 1.00 59.16 94 THR A O 1
ATOM 739 N N . LEU A 1 95 ? 37.128 18.009 41.661 1.00 50.22 95 LEU A N 1
ATOM 740 C CA . LEU A 1 95 ? 35.789 18.213 41.109 1.00 50.22 95 LEU A CA 1
ATOM 741 C C . LEU A 1 95 ? 34.927 17.000 41.463 1.00 50.22 95 LEU A C 1
ATOM 743 O O . LEU A 1 95 ? 35.276 15.858 41.168 1.00 50.22 95 LEU A O 1
ATOM 747 N N . GLU A 1 96 ? 33.808 17.250 42.136 1.00 58.84 96 GLU A N 1
ATOM 748 C CA . GLU A 1 96 ? 32.829 16.222 42.480 1.00 58.84 96 GLU A CA 1
ATOM 749 C C . GLU A 1 96 ? 31.769 16.190 41.376 1.00 58.84 96 GLU A C 1
ATOM 751 O O . GLU A 1 96 ? 30.903 17.062 41.294 1.00 58.84 96 GLU A O 1
ATOM 756 N N . ILE A 1 97 ? 31.879 15.215 40.470 1.00 51.53 97 ILE A N 1
ATOM 757 C CA . ILE A 1 97 ? 30.910 15.033 39.389 1.00 51.53 97 ILE A CA 1
ATOM 758 C C . ILE A 1 97 ? 29.760 14.197 39.947 1.00 51.53 97 ILE A C 1
ATOM 760 O O . ILE A 1 97 ? 29.823 12.969 40.020 1.00 51.53 97 ILE A O 1
ATOM 764 N N . VAL A 1 98 ? 28.693 14.878 40.359 1.00 54.91 98 VAL A N 1
ATOM 765 C CA . VAL A 1 98 ? 27.422 14.230 40.683 1.00 54.91 98 VAL A CA 1
ATOM 766 C C . VAL A 1 98 ? 26.744 13.890 39.363 1.00 54.91 98 VAL A C 1
ATOM 768 O O . VAL A 1 98 ? 26.161 14.757 38.719 1.00 54.91 98 VAL A O 1
ATOM 771 N N . ILE A 1 99 ? 26.843 12.633 38.934 1.00 50.19 99 ILE A N 1
ATOM 772 C CA . ILE A 1 99 ? 26.042 12.132 37.816 1.00 50.19 99 ILE A CA 1
ATOM 773 C C . ILE A 1 99 ? 24.617 11.972 38.358 1.00 50.19 99 ILE A C 1
ATOM 775 O O . ILE A 1 99 ? 24.407 11.104 39.212 1.00 50.19 99 ILE A O 1
ATOM 779 N N . PRO A 1 100 ? 23.632 12.788 37.936 1.00 48.00 100 PRO A N 1
ATOM 780 C CA . PRO A 1 100 ? 22.260 12.532 38.324 1.00 48.00 100 PRO A CA 1
ATOM 781 C C . PRO A 1 100 ? 21.878 11.171 37.752 1.00 48.00 100 PRO A C 1
ATOM 783 O O . PRO A 1 100 ? 22.025 10.923 36.554 1.00 48.00 100 PRO A O 1
ATOM 786 N N . THR A 1 101 ? 21.412 10.275 38.615 1.00 41.12 101 THR A N 1
ATOM 787 C CA . THR A 1 101 ? 20.785 9.024 38.203 1.00 41.12 101 THR A CA 1
ATOM 788 C C . THR A 1 101 ? 19.588 9.389 37.332 1.00 41.12 101 THR A C 1
ATOM 790 O O . THR A 1 101 ? 18.514 9.701 37.844 1.00 41.12 101 THR A O 1
ATOM 793 N N . ILE A 1 102 ? 19.771 9.406 36.011 1.00 46.03 102 ILE A N 1
ATOM 794 C CA . ILE A 1 102 ? 18.664 9.513 35.069 1.00 46.03 102 ILE A CA 1
ATOM 795 C C . ILE A 1 102 ? 17.864 8.236 35.282 1.00 46.03 102 ILE A C 1
ATOM 797 O O . ILE A 1 102 ? 18.304 7.144 34.918 1.00 46.03 102 ILE A O 1
ATOM 801 N N . ALA A 1 103 ? 16.726 8.367 35.962 1.00 47.03 103 ALA A N 1
ATOM 802 C CA . ALA A 1 103 ? 15.762 7.295 36.080 1.00 47.03 103 ALA A CA 1
ATOM 803 C C . ALA A 1 103 ? 15.487 6.789 34.664 1.00 47.03 103 ALA A C 1
ATOM 805 O O . ALA A 1 103 ? 15.047 7.548 33.802 1.00 47.03 103 ALA A O 1
ATOM 806 N N . LEU A 1 104 ? 15.821 5.522 34.427 1.00 41.25 104 LEU A N 1
ATOM 807 C CA . LEU A 1 104 ? 15.525 4.807 33.199 1.00 41.25 104 LEU A CA 1
ATOM 808 C C . LEU A 1 104 ? 14.035 5.020 32.897 1.00 41.25 104 LEU A C 1
ATOM 810 O O . LEU A 1 104 ? 13.182 4.462 33.589 1.00 41.25 104 LEU A O 1
ATOM 814 N N . VAL A 1 105 ? 13.728 5.880 31.921 1.00 42.91 105 VAL A N 1
ATOM 815 C CA . VAL A 1 105 ? 12.360 6.215 31.517 1.00 42.91 105 VAL A CA 1
ATOM 816 C C . VAL A 1 105 ? 11.735 4.942 30.953 1.00 42.91 105 VAL A C 1
ATOM 818 O O . VAL A 1 105 ? 11.895 4.601 29.787 1.00 42.91 105 VAL A O 1
ATOM 821 N N . LYS A 1 106 ? 11.060 4.187 31.822 1.00 46.53 106 LYS A N 1
ATOM 822 C CA . LYS A 1 106 ? 10.357 2.935 31.511 1.00 46.53 106 LYS A CA 1
ATOM 823 C C . LYS A 1 106 ? 8.916 3.166 31.037 1.00 46.53 106 LYS A C 1
ATOM 825 O O . LYS A 1 106 ? 8.093 2.254 31.064 1.00 46.53 106 LYS A O 1
ATOM 830 N N . HIS A 1 107 ? 8.609 4.381 30.602 1.00 43.47 107 HIS A N 1
ATOM 831 C CA . HIS A 1 107 ? 7.320 4.752 30.041 1.00 43.47 107 HIS A CA 1
ATOM 832 C C . HIS A 1 107 ? 7.564 5.664 28.847 1.00 43.47 107 HIS A C 1
ATOM 834 O O . HIS A 1 107 ? 7.719 6.872 28.994 1.00 43.47 107 HIS A O 1
ATOM 840 N N . ILE A 1 108 ? 7.603 5.065 27.657 1.00 45.72 108 ILE A N 1
ATOM 841 C CA . ILE A 1 108 ? 7.090 5.769 26.485 1.00 45.72 108 ILE A CA 1
ATOM 842 C C . ILE A 1 108 ? 5.586 5.868 26.759 1.00 45.72 108 ILE A C 1
ATOM 844 O O . ILE A 1 108 ? 4.961 4.821 26.924 1.00 45.72 108 ILE A O 1
ATOM 848 N N . PRO A 1 109 ? 5.009 7.066 26.926 1.00 45.88 109 PRO A N 1
ATOM 849 C CA . PRO A 1 109 ? 3.584 7.183 27.179 1.00 45.88 109 PRO A CA 1
ATOM 850 C C . PRO A 1 109 ? 2.823 6.578 25.998 1.00 45.88 109 PRO A C 1
ATOM 852 O O . PRO A 1 109 ? 3.093 6.944 24.854 1.00 45.88 109 PRO A O 1
ATOM 855 N N . ASP A 1 110 ? 1.821 5.740 26.264 1.00 48.12 110 ASP A N 1
ATOM 856 C CA . ASP A 1 110 ? 0.856 5.273 25.252 1.00 48.12 110 ASP A CA 1
ATOM 857 C C . ASP A 1 110 ? 0.193 6.444 24.488 1.00 48.12 110 ASP A C 1
ATOM 859 O O . ASP A 1 110 ? -0.351 6.277 23.400 1.00 48.12 110 ASP A O 1
ATOM 863 N N . ALA A 1 111 ? 0.306 7.668 25.014 1.00 40.06 111 ALA A N 1
ATOM 864 C CA . ALA A 1 111 ? -0.095 8.910 24.364 1.00 40.06 111 ALA A CA 1
ATOM 865 C C . ALA A 1 111 ? 0.666 9.234 23.057 1.00 40.06 111 ALA A C 1
ATOM 867 O O . ALA A 1 111 ? 0.182 10.050 22.280 1.00 40.06 111 ALA A O 1
ATOM 868 N N . LEU A 1 112 ? 1.813 8.599 22.778 1.00 40.88 112 LEU A N 1
ATOM 869 C CA . LEU A 1 112 ? 2.503 8.688 21.478 1.00 40.88 112 LEU A CA 1
ATOM 870 C C . LEU A 1 112 ? 2.010 7.642 20.460 1.00 40.88 112 LEU A C 1
ATOM 872 O O . LEU A 1 112 ? 2.383 7.705 19.292 1.00 40.88 112 LEU A O 1
ATOM 876 N N . LEU A 1 113 ? 1.174 6.686 20.883 1.00 48.66 113 LEU A N 1
ATOM 877 C CA . LEU A 1 113 ? 0.756 5.537 20.072 1.00 48.66 113 LEU A CA 1
ATOM 878 C C . LEU A 1 113 ? -0.629 5.680 19.430 1.00 48.66 113 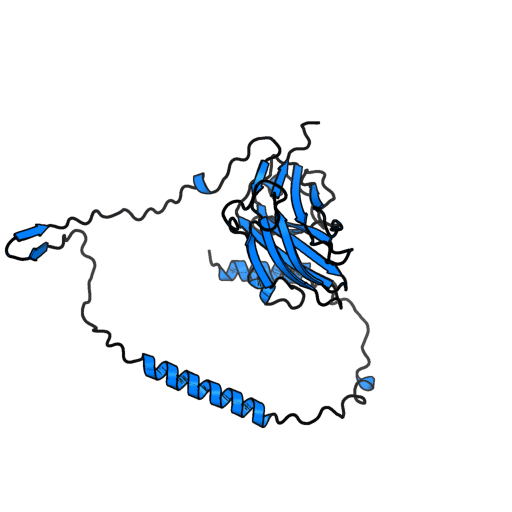LEU A C 1
ATOM 880 O O . LEU A 1 113 ? -0.925 4.945 18.492 1.00 48.66 113 LEU A O 1
ATOM 884 N N . ALA A 1 114 ? -1.451 6.644 19.847 1.00 48.91 114 ALA A N 1
ATOM 885 C CA . ALA A 1 114 ? -2.769 6.875 19.260 1.00 48.91 114 ALA A CA 1
ATOM 886 C C . ALA A 1 114 ? -2.878 8.301 18.704 1.00 48.91 114 ALA A C 1
ATOM 888 O O . ALA A 1 114 ? -3.327 9.220 19.388 1.00 48.91 114 ALA A O 1
ATOM 889 N N . LYS A 1 115 ? -2.482 8.494 17.438 1.00 52.03 115 LYS A N 1
ATOM 890 C CA . LYS A 1 115 ? -2.820 9.700 16.663 1.00 52.03 115 LYS A CA 1
ATOM 891 C C . LYS A 1 115 ? -4.353 9.773 16.606 1.00 52.03 115 LYS A C 1
ATOM 893 O O . LYS A 1 115 ? -4.979 9.010 15.875 1.00 52.03 115 LYS A O 1
ATOM 898 N N . GLN A 1 116 ? -4.967 10.622 17.434 1.00 45.91 116 GLN A N 1
ATOM 899 C CA . GLN A 1 116 ? -6.412 10.854 17.406 1.00 45.91 116 GLN A CA 1
ATOM 900 C C . GLN A 1 116 ? -6.758 11.584 16.111 1.00 45.91 116 GLN A C 1
ATOM 902 O O . GLN A 1 116 ? -6.587 12.794 15.985 1.00 45.91 116 GLN A O 1
ATOM 907 N N . VAL A 1 117 ? -7.214 10.824 15.125 1.00 54.22 117 VAL A N 1
ATOM 908 C CA . VAL A 1 117 ? -7.718 11.364 13.867 1.00 54.22 117 VAL A CA 1
ATOM 909 C C . VAL A 1 117 ? -9.117 11.938 14.138 1.00 54.22 117 VAL A C 1
ATOM 911 O O . VAL A 1 117 ? -9.963 11.271 14.735 1.00 54.22 117 VAL A O 1
ATOM 914 N N . SER A 1 118 ? -9.342 13.208 13.792 1.00 47.78 118 SER A N 1
ATOM 915 C CA . SER A 1 118 ? -10.635 13.875 13.975 1.00 47.78 118 SER A CA 1
ATOM 916 C C . SER A 1 118 ? -11.694 13.304 13.023 1.00 47.78 118 SER A C 1
ATOM 918 O O . SER A 1 118 ? -11.379 12.768 11.963 1.00 47.78 118 SER A O 1
ATOM 920 N N . LYS A 1 119 ? -12.971 13.410 13.414 1.00 48.47 119 LYS A N 1
ATOM 921 C CA . LYS A 1 119 ? -14.140 12.829 12.730 1.00 48.47 119 LYS A CA 1
ATOM 922 C C . LYS A 1 119 ? -14.412 13.534 11.381 1.00 48.47 119 LYS A C 1
ATOM 924 O O . LYS A 1 119 ? -15.294 14.379 11.271 1.00 48.47 119 LYS A O 1
ATOM 929 N N . GLY A 1 120 ? -13.604 13.213 10.374 1.00 58.38 120 GLY A N 1
ATOM 930 C CA . GLY A 1 120 ? -13.614 13.706 8.993 1.00 58.38 120 GLY A CA 1
ATOM 931 C C . GLY A 1 120 ? -12.748 12.798 8.105 1.00 58.38 120 GLY A C 1
ATOM 932 O O . GLY A 1 120 ? -12.297 11.749 8.563 1.00 58.38 120 GLY A O 1
ATOM 933 N N . LEU A 1 121 ? -12.512 13.170 6.838 1.00 66.44 121 LEU A N 1
ATOM 934 C CA . LEU A 1 121 ? -11.459 12.522 6.043 1.00 66.44 121 LEU A CA 1
ATOM 935 C C . LEU A 1 121 ? -10.112 12.814 6.714 1.00 66.44 121 LEU A C 1
ATOM 937 O O . LEU A 1 121 ? -9.601 13.929 6.643 1.00 66.44 121 LEU A O 1
ATOM 941 N N . GLY A 1 122 ? -9.579 11.819 7.408 1.00 89.06 122 GLY A N 1
ATOM 942 C CA . GLY A 1 122 ? -8.348 11.916 8.161 1.00 89.06 122 GLY A CA 1
ATOM 943 C C . GLY A 1 122 ? -7.200 11.279 7.403 1.00 89.06 122 GLY A C 1
ATOM 944 O O . GLY A 1 122 ? -7.240 10.086 7.105 1.00 89.06 122 GLY A O 1
ATOM 945 N N . THR A 1 123 ? -6.165 12.057 7.100 1.00 94.69 123 THR A N 1
ATOM 946 C CA . THR A 1 123 ? -4.916 11.510 6.563 1.00 94.69 123 THR A CA 1
ATOM 947 C C . THR A 1 123 ? -4.182 10.763 7.678 1.00 94.69 123 THR A C 1
ATOM 949 O O . THR A 1 123 ? -3.869 11.336 8.723 1.00 94.69 123 THR A O 1
ATOM 952 N N . LEU A 1 124 ? -3.943 9.469 7.464 1.00 95.88 124 LEU A N 1
ATOM 953 C CA . LEU A 1 124 ? -3.120 8.641 8.340 1.00 95.88 124 LEU A CA 1
ATOM 954 C C . LEU A 1 124 ? -1.640 8.889 8.049 1.00 95.88 124 LEU A C 1
ATOM 956 O O . LEU A 1 124 ? -0.905 9.218 8.985 1.00 95.88 124 LEU A O 1
ATOM 960 N N . TYR A 1 125 ? -1.275 8.791 6.765 1.00 97.81 125 TYR A N 1
ATOM 961 C CA . TYR A 1 125 ? 0.094 8.874 6.252 1.00 97.81 125 TYR A CA 1
ATOM 962 C C . TYR A 1 125 ? 0.143 9.717 4.969 1.00 97.81 125 TYR A C 1
ATOM 964 O O . TYR A 1 125 ? -0.658 9.482 4.055 1.00 97.81 125 TYR A O 1
ATOM 972 N N . ASP A 1 126 ? 1.053 10.687 4.921 1.00 97.88 126 ASP A N 1
ATOM 973 C CA . ASP A 1 126 ? 1.290 11.611 3.794 1.00 97.88 126 ASP A CA 1
ATOM 974 C C . ASP A 1 126 ? 2.750 11.653 3.329 1.00 97.88 126 ASP A C 1
ATOM 976 O O . ASP A 1 126 ? 3.038 12.204 2.275 1.00 97.88 126 ASP A O 1
ATOM 980 N N . PHE A 1 127 ? 3.672 11.020 4.061 1.00 98.25 127 PHE A N 1
ATOM 981 C CA . PHE A 1 127 ? 5.061 10.835 3.632 1.00 98.25 127 PHE A CA 1
ATOM 982 C C . PHE A 1 127 ? 5.825 12.126 3.294 1.00 98.25 127 PHE A C 1
ATOM 984 O O . PHE A 1 127 ? 6.758 12.100 2.485 1.00 98.25 127 PHE A O 1
ATOM 991 N N . GLU A 1 128 ? 5.476 13.251 3.920 1.00 98.44 128 GLU A N 1
ATOM 992 C CA . GLU A 1 128 ? 6.105 14.542 3.604 1.00 98.44 128 GLU A CA 1
ATOM 993 C C . GLU A 1 128 ? 7.589 14.584 3.998 1.00 98.44 128 GLU A C 1
ATOM 995 O O . GLU A 1 128 ? 8.407 15.145 3.278 1.00 98.44 128 GLU A O 1
ATOM 1000 N N . GLU A 1 129 ? 7.965 13.948 5.111 1.00 97.00 129 GLU A N 1
ATOM 1001 C CA . GLU A 1 129 ? 9.339 14.017 5.633 1.00 97.00 129 GLU A CA 1
ATOM 1002 C C . GLU A 1 129 ? 10.118 12.701 5.504 1.00 97.00 129 GLU A C 1
ATOM 1004 O O . GLU A 1 129 ? 11.346 12.699 5.416 1.00 97.00 129 GLU A O 1
ATOM 1009 N N . ASN A 1 130 ? 9.434 11.556 5.573 1.00 98.06 130 ASN A N 1
ATOM 1010 C CA . ASN A 1 130 ? 10.056 10.231 5.593 1.00 98.06 130 ASN A CA 1
ATOM 1011 C C . ASN A 1 130 ? 9.032 9.129 5.261 1.00 98.06 130 ASN A C 1
ATOM 1013 O O . ASN A 1 130 ? 7.909 9.408 4.855 1.00 98.06 130 ASN A O 1
ATOM 1017 N N . SER A 1 131 ? 9.416 7.855 5.405 1.00 97.62 131 SER A N 1
ATOM 1018 C CA . SER A 1 131 ? 8.525 6.726 5.108 1.00 97.62 131 SER A CA 1
ATOM 1019 C C . SER A 1 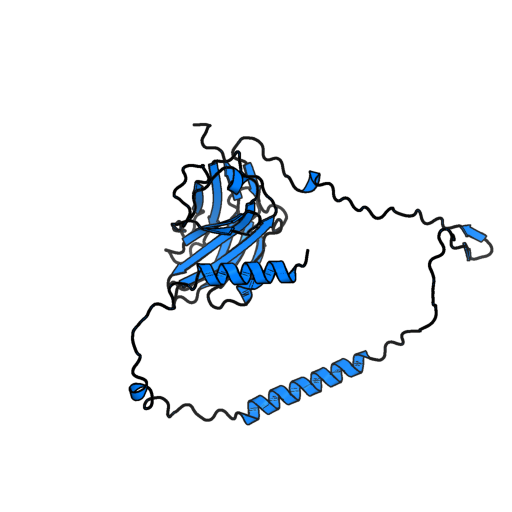131 ? 7.466 6.438 6.174 1.00 97.62 131 SER A C 1
ATOM 1021 O O . SER A 1 131 ? 6.688 5.504 6.010 1.00 97.62 131 SER A O 1
ATOM 1023 N N . GLU A 1 132 ? 7.459 7.176 7.283 1.00 97.44 132 GLU A N 1
ATOM 1024 C CA . GLU A 1 132 ? 6.520 7.040 8.400 1.00 97.44 132 GLU A CA 1
ATOM 1025 C C . GLU A 1 132 ? 6.420 5.604 8.948 1.00 97.44 132 GLU A C 1
ATOM 1027 O O . GLU A 1 132 ? 5.374 5.160 9.408 1.00 97.44 132 GLU A O 1
ATOM 1032 N N . GLY A 1 133 ? 7.523 4.848 8.881 1.00 97.50 133 GLY A N 1
ATOM 1033 C CA . GLY A 1 133 ? 7.590 3.454 9.333 1.00 97.50 133 GLY A CA 1
ATOM 1034 C C . GLY A 1 133 ? 7.101 2.414 8.320 1.00 97.50 133 GLY A C 1
ATOM 1035 O O . GLY A 1 133 ? 7.165 1.219 8.611 1.00 97.50 133 GLY A O 1
ATOM 1036 N N . TRP A 1 134 ? 6.666 2.828 7.127 1.00 98.62 134 TRP A N 1
ATOM 1037 C CA . TRP A 1 134 ? 6.357 1.908 6.036 1.00 98.62 134 TRP A CA 1
ATOM 1038 C C . TRP A 1 134 ? 7.625 1.261 5.484 1.00 98.62 134 TRP A C 1
ATOM 1040 O O . TRP A 1 134 ? 8.664 1.908 5.318 1.00 98.62 134 TRP A O 1
ATOM 1050 N N . GLY A 1 135 ? 7.527 -0.027 5.162 1.00 98.62 135 GLY A N 1
ATOM 1051 C CA . GLY A 1 135 ? 8.636 -0.803 4.626 1.00 98.62 135 GLY A CA 1
ATOM 1052 C C . GLY A 1 135 ? 8.185 -2.026 3.836 1.00 98.62 135 GLY A C 1
ATOM 1053 O O . GLY A 1 135 ? 7.022 -2.427 3.862 1.00 98.62 135 GLY A O 1
ATOM 1054 N N . ILE A 1 136 ? 9.132 -2.637 3.123 1.00 98.56 136 ILE A N 1
ATOM 1055 C CA . ILE A 1 136 ? 8.944 -3.975 2.554 1.00 98.56 136 ILE A CA 1
ATOM 1056 C C . ILE A 1 136 ? 9.154 -4.966 3.703 1.00 98.56 136 ILE A C 1
ATOM 1058 O O . ILE A 1 136 ? 10.220 -4.937 4.326 1.00 98.56 136 ILE A O 1
ATOM 1062 N N . PRO A 1 137 ? 8.181 -5.831 4.024 1.00 97.50 137 PRO A N 1
ATOM 1063 C CA . PRO A 1 137 ? 8.346 -6.727 5.153 1.00 97.50 137 PRO A CA 1
ATOM 1064 C C . PRO A 1 137 ? 9.426 -7.774 4.889 1.00 97.50 137 PRO A C 1
ATOM 1066 O O . PRO A 1 137 ? 9.544 -8.295 3.781 1.00 97.50 137 PRO A O 1
ATOM 1069 N N . GLY A 1 138 ? 10.177 -8.134 5.935 1.00 97.25 138 GLY A N 1
ATOM 1070 C CA . GLY A 1 138 ? 11.304 -9.069 5.838 1.00 97.25 138 GLY A CA 1
ATOM 1071 C C . GLY A 1 138 ? 10.942 -10.397 5.166 1.00 97.25 138 GLY A C 1
ATOM 1072 O O . GLY A 1 138 ? 11.658 -10.861 4.285 1.00 97.25 138 GLY A O 1
ATOM 1073 N N . TRP A 1 139 ? 9.774 -10.955 5.502 1.00 95.56 139 TRP A N 1
ATOM 1074 C CA . TRP A 1 139 ? 9.298 -12.222 4.943 1.00 95.56 139 TRP A CA 1
ATOM 1075 C C . TRP A 1 139 ? 9.062 -12.177 3.426 1.00 95.56 139 TRP A C 1
ATOM 1077 O O . TRP A 1 139 ? 9.065 -13.227 2.788 1.00 95.56 139 TRP A O 1
ATOM 1087 N N . ALA A 1 140 ? 8.843 -10.997 2.829 1.00 97.12 140 ALA A N 1
ATOM 1088 C CA . ALA A 1 140 ? 8.592 -10.874 1.394 1.00 97.12 140 ALA A CA 1
ATOM 1089 C C . ALA A 1 140 ? 9.863 -11.104 0.565 1.00 97.12 140 ALA A C 1
ATOM 1091 O O . ALA A 1 140 ? 9.768 -11.586 -0.560 1.00 97.12 140 ALA A O 1
ATOM 1092 N N . PHE A 1 141 ? 11.051 -10.835 1.114 1.00 95.31 141 PHE A N 1
ATOM 1093 C CA . PHE A 1 141 ? 12.315 -11.074 0.408 1.00 95.31 141 PHE A CA 1
ATOM 1094 C C . PHE A 1 141 ? 12.587 -12.566 0.167 1.00 95.31 141 PHE A C 1
ATOM 1096 O O . PHE A 1 141 ? 13.224 -12.923 -0.822 1.00 95.31 141 PHE A O 1
ATOM 1103 N N . ASP A 1 142 ? 12.037 -13.439 1.014 1.00 95.75 142 ASP A N 1
ATOM 1104 C CA . ASP A 1 142 ? 12.192 -14.895 0.910 1.00 95.75 142 ASP A CA 1
ATOM 1105 C C . ASP A 1 142 ? 11.173 -15.546 -0.043 1.00 95.75 142 ASP A C 1
ATOM 1107 O O . ASP A 1 142 ? 11.145 -16.771 -0.214 1.00 95.75 142 ASP A O 1
ATOM 1111 N N . LYS A 1 143 ? 10.288 -14.753 -0.660 1.00 97.06 143 LYS A N 1
ATOM 1112 C CA . LYS A 1 143 ? 9.198 -15.245 -1.505 1.00 97.06 143 LYS A CA 1
ATOM 1113 C C . LYS A 1 143 ? 9.445 -14.898 -2.968 1.00 97.06 143 LYS A C 1
ATOM 1115 O O . LYS A 1 143 ? 9.444 -13.742 -3.366 1.00 97.06 143 LYS A O 1
ATOM 1120 N N . ALA A 1 144 ? 9.573 -15.926 -3.806 1.00 96.31 144 ALA A N 1
ATOM 1121 C CA . ALA A 1 144 ? 9.828 -15.760 -5.241 1.00 96.31 144 ALA A CA 1
ATOM 1122 C C . ALA A 1 144 ? 8.680 -15.085 -6.020 1.00 96.31 144 ALA A C 1
ATOM 1124 O O . ALA A 1 144 ? 8.869 -14.682 -7.166 1.00 96.31 144 ALA A O 1
ATOM 1125 N N . ASP A 1 145 ? 7.476 -15.024 -5.451 1.00 97.75 145 ASP A N 1
ATOM 1126 C CA . ASP A 1 145 ? 6.327 -14.306 -6.006 1.00 97.75 145 ASP A CA 1
ATOM 1127 C C . ASP A 1 145 ? 6.194 -12.872 -5.469 1.00 97.75 145 ASP A C 1
ATOM 1129 O O . ASP A 1 145 ? 5.316 -12.143 -5.930 1.00 97.75 145 ASP A O 1
ATOM 1133 N N . HIS A 1 146 ? 7.077 -12.445 -4.560 1.00 98.06 146 HIS A N 1
ATOM 1134 C CA . HIS A 1 146 ? 7.149 -11.079 -4.060 1.00 98.06 146 HIS A CA 1
ATOM 1135 C C . HIS A 1 146 ? 8.338 -10.342 -4.683 1.00 98.06 146 HIS A C 1
ATOM 1137 O O . HIS A 1 146 ? 9.490 -10.766 -4.615 1.00 98.06 146 HIS A O 1
ATOM 1143 N N . VAL A 1 147 ? 8.038 -9.236 -5.357 1.00 98.44 147 VAL A N 1
ATOM 1144 C CA . VAL A 1 147 ? 8.958 -8.589 -6.304 1.00 98.44 147 VAL A CA 1
ATOM 1145 C C . VAL A 1 147 ? 9.253 -7.129 -5.974 1.00 98.44 147 VAL A C 1
ATOM 1147 O O . VAL A 1 147 ? 9.822 -6.411 -6.793 1.00 98.44 147 VAL A O 1
ATOM 1150 N N . ALA A 1 148 ? 8.878 -6.677 -4.777 1.00 98.50 148 ALA A N 1
ATOM 1151 C CA . ALA A 1 148 ? 9.355 -5.408 -4.242 1.00 98.50 148 ALA A CA 1
ATOM 1152 C C . ALA A 1 148 ? 10.866 -5.499 -3.967 1.00 98.50 148 ALA A C 1
ATOM 1154 O O . ALA A 1 148 ? 11.345 -6.516 -3.462 1.00 98.50 148 ALA A O 1
ATOM 1155 N N . ARG A 1 149 ? 11.622 -4.453 -4.313 1.00 98.31 149 ARG A N 1
ATOM 1156 C CA . ARG A 1 149 ? 13.091 -4.438 -4.178 1.00 98.31 149 ARG A CA 1
ATOM 1157 C C . ARG A 1 149 ? 13.603 -3.363 -3.244 1.00 98.31 149 ARG A C 1
ATOM 1159 O O . ARG A 1 149 ? 14.489 -3.629 -2.440 1.00 98.31 149 ARG A O 1
ATOM 1166 N N . SER A 1 150 ? 13.064 -2.157 -3.353 1.00 98.44 150 SER A N 1
ATOM 1167 C CA . SER A 1 150 ? 13.462 -1.036 -2.511 1.00 98.44 150 SER A CA 1
ATOM 1168 C C . SER A 1 150 ? 12.293 -0.095 -2.272 1.00 98.44 150 SER A C 1
ATOM 1170 O O . SER A 1 150 ? 11.351 -0.034 -3.064 1.00 98.44 150 SER A O 1
ATOM 1172 N N . LEU A 1 151 ? 12.366 0.622 -1.156 1.00 98.56 151 LEU A N 1
ATOM 1173 C CA . LEU A 1 151 ? 11.390 1.612 -0.735 1.00 98.56 151 LEU A CA 1
ATOM 1174 C C . LEU A 1 151 ? 12.138 2.854 -0.265 1.00 98.56 151 LEU A C 1
ATOM 1176 O O . LEU A 1 151 ? 13.098 2.741 0.497 1.00 98.56 151 LEU A O 1
ATOM 1180 N N . LYS A 1 152 ? 11.702 4.026 -0.718 1.00 98.50 152 LYS A N 1
ATOM 1181 C CA . LYS A 1 152 ? 12.198 5.314 -0.230 1.00 98.50 152 LYS A CA 1
ATOM 1182 C C . LYS A 1 152 ? 11.095 6.364 -0.280 1.00 98.50 152 LYS A C 1
ATOM 1184 O O . LYS A 1 152 ? 10.242 6.300 -1.162 1.00 98.50 152 LYS A O 1
ATOM 1189 N N . GLN A 1 153 ? 11.146 7.331 0.627 1.00 98.50 153 GLN A N 1
ATOM 1190 C CA . GLN A 1 153 ? 10.395 8.573 0.467 1.00 98.50 153 GLN A CA 1
ATOM 1191 C C . GLN A 1 153 ? 11.015 9.391 -0.681 1.00 98.50 153 GLN A C 1
ATOM 1193 O O . GLN A 1 153 ? 12.208 9.241 -0.977 1.00 98.50 153 GLN A O 1
ATOM 1198 N N . THR A 1 154 ? 10.199 10.158 -1.403 1.00 98.69 154 THR A N 1
ATOM 1199 C CA . THR A 1 154 ? 10.649 10.953 -2.548 1.00 98.69 154 THR A CA 1
ATOM 1200 C C . THR A 1 154 ? 9.707 12.118 -2.837 1.00 98.69 154 THR A C 1
ATOM 1202 O O . THR A 1 154 ? 8.524 12.044 -2.525 1.00 98.69 154 THR A O 1
ATOM 1205 N N . GLU A 1 155 ? 10.220 13.124 -3.547 1.00 98.44 155 GLU A N 1
ATOM 1206 C CA . GLU A 1 155 ? 9.457 14.286 -4.040 1.00 98.44 155 GLU A CA 1
ATOM 1207 C C . GLU A 1 155 ? 9.154 14.209 -5.555 1.00 98.44 155 GLU A C 1
ATOM 1209 O O . GLU A 1 155 ? 8.688 15.169 -6.159 1.00 98.44 155 GLU A O 1
ATOM 1214 N N . ASP A 1 156 ? 9.440 13.070 -6.208 1.00 98.19 156 ASP A N 1
ATOM 1215 C CA . ASP A 1 156 ? 9.279 12.914 -7.668 1.00 98.19 156 ASP A CA 1
ATOM 1216 C C . ASP A 1 156 ? 7.810 13.108 -8.099 1.00 98.19 156 ASP A C 1
ATOM 1218 O O . ASP A 1 156 ? 7.527 13.665 -9.157 1.00 98.19 156 ASP A O 1
ATOM 1222 N N . PHE A 1 157 ? 6.888 12.578 -7.291 1.00 97.94 157 PHE A N 1
ATOM 1223 C CA . PHE A 1 157 ? 5.443 12.623 -7.484 1.00 97.94 157 PHE A CA 1
ATOM 1224 C C . PHE A 1 157 ? 4.776 12.660 -6.113 1.00 97.94 157 PHE A C 1
ATOM 1226 O O . PHE A 1 157 ? 5.191 11.925 -5.220 1.00 97.94 157 PHE A O 1
ATOM 1233 N N . ALA A 1 158 ? 3.706 13.436 -5.981 1.00 98.12 158 ALA A N 1
ATOM 1234 C CA . ALA A 1 158 ? 2.841 13.448 -4.807 1.00 98.12 158 ALA A CA 1
ATOM 1235 C C . ALA A 1 158 ? 1.384 13.627 -5.255 1.00 98.12 158 ALA A C 1
ATOM 1237 O O . ALA A 1 158 ? 1.101 14.334 -6.227 1.00 98.12 158 ALA A O 1
ATOM 1238 N N . SER A 1 159 ? 0.463 12.934 -4.594 1.00 98.06 159 SER A N 1
ATOM 1239 C CA . SER A 1 159 ? -0.982 13.104 -4.791 1.00 98.06 159 SER A CA 1
ATOM 1240 C C . SER A 1 159 ? -1.517 14.248 -3.928 1.00 98.06 159 SER A C 1
ATOM 1242 O O . SER A 1 159 ? -2.495 14.906 -4.287 1.00 98.06 159 SER A O 1
ATOM 1244 N N . LYS A 1 160 ? -0.844 14.504 -2.802 1.00 97.00 160 LYS A N 1
ATOM 1245 C CA . LYS A 1 160 ? -1.087 15.592 -1.865 1.00 97.00 160 LYS A CA 1
ATOM 1246 C C . LYS A 1 160 ? 0.266 16.079 -1.343 1.00 97.00 160 LYS A C 1
ATOM 1248 O O . LYS A 1 160 ? 1.160 15.275 -1.159 1.00 97.00 160 LYS A O 1
ATOM 1253 N N . GLY A 1 161 ? 0.400 17.386 -1.116 1.00 97.12 161 GLY A N 1
ATOM 1254 C CA . GLY A 1 161 ? 1.643 17.957 -0.597 1.00 97.12 161 GLY A CA 1
ATOM 1255 C C . GLY A 1 161 ? 2.820 17.763 -1.553 1.00 97.12 161 GLY A C 1
ATOM 1256 O O . GLY A 1 161 ? 2.695 18.069 -2.741 1.00 97.12 161 GLY A O 1
ATOM 1257 N N . THR A 1 162 ? 3.958 17.322 -1.023 1.00 98.25 162 THR A N 1
ATOM 1258 C CA . THR A 1 162 ? 5.233 17.229 -1.755 1.00 98.25 162 THR A CA 1
ATOM 1259 C C . THR A 1 162 ? 5.872 15.846 -1.716 1.00 98.25 162 THR A C 1
ATOM 1261 O O . THR A 1 162 ? 6.662 15.534 -2.606 1.00 98.25 162 THR A O 1
ATOM 1264 N N . GLY A 1 163 ? 5.529 15.018 -0.729 1.00 98.31 163 GLY A N 1
ATOM 1265 C CA . GLY A 1 163 ? 6.116 13.698 -0.531 1.00 98.31 163 GLY A CA 1
ATOM 1266 C C . GLY A 1 163 ? 5.262 12.534 -1.034 1.00 98.31 163 GLY A C 1
ATOM 1267 O O . GLY A 1 163 ? 4.048 12.618 -1.166 1.00 98.31 163 GLY A O 1
ATOM 1268 N N . SER A 1 164 ? 5.917 11.408 -1.317 1.00 98.75 164 SER A N 1
ATOM 1269 C CA . SER A 1 164 ? 5.284 10.090 -1.424 1.00 98.75 164 SER A CA 1
ATOM 1270 C C . SER A 1 164 ? 6.292 8.969 -1.171 1.00 98.75 164 SER A C 1
ATOM 1272 O O . SER A 1 164 ? 7.504 9.190 -1.079 1.00 98.75 164 SER A O 1
ATOM 1274 N N . ILE A 1 165 ? 5.812 7.726 -1.108 1.00 98.69 165 ILE A N 1
ATOM 1275 C CA . ILE A 1 165 ? 6.669 6.542 -1.139 1.00 98.69 165 ILE A CA 1
ATOM 1276 C C . ILE A 1 165 ? 6.872 6.059 -2.568 1.00 98.69 165 ILE A C 1
ATOM 1278 O O . ILE A 1 165 ? 5.918 5.705 -3.255 1.00 98.69 165 ILE A O 1
ATOM 1282 N N . LYS A 1 166 ? 8.135 5.907 -2.968 1.00 98.81 166 LYS A N 1
ATOM 1283 C CA . LYS A 1 166 ? 8.555 5.212 -4.186 1.00 98.81 166 LYS A CA 1
ATOM 1284 C C . LYS A 1 166 ? 8.969 3.783 -3.867 1.00 98.81 166 LYS A C 1
ATOM 1286 O O . LYS A 1 166 ? 9.986 3.541 -3.214 1.00 98.81 166 LYS A O 1
ATOM 1291 N N . LEU A 1 167 ? 8.197 2.840 -4.387 1.00 98.81 167 LEU A N 1
ATOM 1292 C CA . LEU A 1 167 ? 8.431 1.405 -4.320 1.00 98.81 167 LEU A CA 1
ATOM 1293 C C . LEU A 1 167 ? 8.993 0.918 -5.657 1.00 98.81 167 LEU A C 1
ATOM 1295 O O . LEU A 1 167 ? 8.291 0.938 -6.665 1.00 98.81 167 LEU A O 1
ATOM 1299 N N . TYR A 1 168 ? 10.239 0.451 -5.690 1.00 98.75 168 TYR A N 1
ATOM 1300 C CA . TYR A 1 168 ? 10.783 -0.181 -6.893 1.00 98.75 168 TYR A CA 1
ATOM 1301 C C . TYR A 1 168 ? 10.372 -1.654 -6.969 1.00 98.75 168 TYR A C 1
ATOM 1303 O O . TYR A 1 168 ? 10.463 -2.389 -5.978 1.00 98.75 168 TYR A O 1
ATOM 1311 N N . THR A 1 169 ? 9.931 -2.086 -8.151 1.00 98.69 169 THR A N 1
ATOM 1312 C CA . THR A 1 169 ? 9.327 -3.406 -8.379 1.00 98.69 169 THR A CA 1
ATOM 1313 C C . THR A 1 169 ? 9.878 -4.086 -9.629 1.00 98.69 169 THR A C 1
ATOM 1315 O O . THR A 1 169 ? 10.273 -3.408 -10.574 1.00 98.69 169 THR A O 1
ATOM 1318 N N . GLU A 1 170 ? 9.878 -5.424 -9.642 1.00 98.56 170 GLU A N 1
ATOM 1319 C CA . GLU A 1 170 ? 10.344 -6.252 -10.769 1.00 98.56 170 GLU A CA 1
ATOM 1320 C C . GLU A 1 170 ? 9.370 -7.400 -11.085 1.00 98.56 170 GLU A C 1
ATOM 1322 O O . GLU A 1 170 ? 9.611 -8.572 -10.789 1.00 98.56 170 GLU A O 1
ATOM 1327 N N . PHE A 1 171 ? 8.231 -7.082 -11.691 1.00 98.56 171 PHE A N 1
ATOM 1328 C CA . PHE A 1 171 ? 7.275 -8.078 -12.161 1.00 98.56 171 PHE A CA 1
ATOM 1329 C C . PHE A 1 171 ? 7.826 -8.810 -13.403 1.00 98.56 171 PHE A C 1
ATOM 1331 O O . PHE A 1 171 ? 8.032 -8.171 -14.435 1.00 98.56 171 PHE A O 1
ATOM 1338 N N . PRO A 1 172 ? 8.028 -10.144 -13.363 1.00 98.00 172 PRO A N 1
ATOM 1339 C CA . PRO A 1 172 ? 8.668 -10.883 -14.459 1.00 98.00 172 PRO A CA 1
ATOM 1340 C C . PRO A 1 172 ? 7.738 -11.155 -15.650 1.00 98.00 172 PRO A C 1
ATOM 1342 O O . PRO A 1 172 ? 8.203 -11.461 -16.740 1.00 98.00 172 PRO A O 1
ATOM 1345 N N . GLY A 1 173 ? 6.418 -11.070 -15.460 1.00 97.12 173 GLY A N 1
ATOM 1346 C CA . GLY A 1 173 ? 5.444 -11.248 -16.540 1.00 97.12 173 GLY A CA 1
ATOM 1347 C C . GLY A 1 173 ? 5.044 -12.684 -16.881 1.00 97.12 173 GLY A C 1
ATOM 1348 O O . GLY A 1 173 ? 4.277 -12.882 -17.813 1.00 97.12 173 GLY A O 1
ATOM 1349 N N . GLU A 1 174 ? 5.480 -13.683 -16.114 1.00 95.69 174 GLU A N 1
ATOM 1350 C CA . GLU A 1 174 ? 5.191 -15.099 -16.413 1.00 95.69 174 GLU A CA 1
ATOM 1351 C C . GLU A 1 174 ? 4.026 -15.682 -15.601 1.00 95.69 174 GLU A C 1
ATOM 1353 O O . GLU A 1 174 ? 3.338 -16.606 -16.032 1.00 95.69 174 GLU A O 1
ATOM 1358 N N . LYS A 1 175 ? 3.818 -15.162 -14.392 1.00 97.00 175 LYS A N 1
ATOM 1359 C CA . LYS A 1 175 ? 2.858 -15.672 -13.409 1.00 97.00 175 LYS A CA 1
ATOM 1360 C C . LYS A 1 175 ? 2.323 -14.531 -12.555 1.00 97.00 175 LYS A C 1
ATOM 1362 O O . LYS A 1 175 ? 2.703 -13.374 -12.742 1.00 97.00 175 LYS A O 1
ATOM 1367 N N . TRP A 1 176 ? 1.433 -14.859 -11.625 1.00 98.19 176 TRP A N 1
ATOM 1368 C CA . TRP A 1 176 ? 1.039 -13.907 -10.598 1.00 98.19 176 TRP A CA 1
ATOM 1369 C C . TRP A 1 176 ? 2.228 -13.586 -9.691 1.00 98.19 176 TRP A C 1
ATOM 1371 O O . TRP A 1 176 ? 2.897 -14.497 -9.199 1.00 98.19 176 TRP A O 1
ATOM 1381 N N . THR A 1 177 ? 2.474 -12.299 -9.485 1.00 98.56 177 THR A N 1
ATOM 1382 C CA . THR A 1 177 ? 3.455 -11.784 -8.530 1.00 98.56 177 THR A CA 1
ATOM 1383 C C . THR A 1 177 ? 2.939 -10.495 -7.899 1.00 98.56 177 THR A C 1
ATOM 1385 O O . THR A 1 177 ? 2.049 -9.826 -8.437 1.00 98.56 177 THR A O 1
ATOM 1388 N N . ALA A 1 178 ? 3.493 -10.140 -6.744 1.00 98.56 178 ALA A N 1
ATOM 1389 C CA . ALA A 1 178 ? 3.078 -8.985 -5.968 1.00 98.56 178 ALA A CA 1
ATOM 1390 C C . ALA A 1 178 ? 4.265 -8.147 -5.489 1.00 98.56 178 ALA A C 1
ATOM 1392 O O . ALA A 1 178 ? 5.300 -8.672 -5.102 1.00 98.56 178 ALA A O 1
ATOM 1393 N N . ALA A 1 179 ? 4.098 -6.834 -5.449 1.00 98.62 179 ALA A N 1
ATOM 1394 C CA . ALA A 1 179 ? 4.934 -5.948 -4.655 1.00 98.62 179 ALA A CA 1
ATOM 1395 C C . ALA A 1 179 ? 4.092 -5.439 -3.485 1.00 98.62 179 ALA A C 1
ATOM 1397 O O . ALA A 1 179 ? 2.940 -5.052 -3.680 1.00 98.62 179 ALA A O 1
ATOM 1398 N N . LEU A 1 180 ? 4.636 -5.489 -2.274 1.00 97.94 180 LEU A N 1
ATOM 1399 C CA . LEU A 1 180 ? 3.901 -5.164 -1.059 1.00 97.94 180 LEU A CA 1
ATOM 1400 C C . LEU A 1 180 ? 4.751 -4.282 -0.157 1.00 97.94 180 LEU A C 1
ATOM 1402 O O . LEU A 1 180 ? 5.947 -4.521 0.013 1.00 97.94 180 LEU A O 1
ATOM 1406 N N . VAL A 1 181 ? 4.093 -3.287 0.422 1.00 98.62 181 VAL A N 1
ATOM 1407 C CA . VAL A 1 181 ? 4.622 -2.450 1.496 1.00 98.62 181 VAL A CA 1
ATOM 1408 C C . VAL A 1 181 ? 3.636 -2.487 2.648 1.00 98.62 181 VAL A C 1
ATOM 1410 O O . VAL A 1 181 ? 2.424 -2.535 2.425 1.00 98.62 181 VAL A O 1
ATOM 1413 N N . GLU A 1 182 ? 4.145 -2.498 3.870 1.00 98.38 182 GLU A N 1
ATOM 1414 C CA . GLU A 1 182 ? 3.322 -2.526 5.069 1.00 98.38 182 GLU A CA 1
ATOM 1415 C C . GLU A 1 182 ? 3.883 -1.617 6.152 1.00 98.38 182 GLU A C 1
ATOM 1417 O O . GLU A 1 182 ? 5.082 -1.335 6.202 1.00 98.38 182 GLU A O 1
ATOM 1422 N N . ILE A 1 183 ? 2.991 -1.205 7.043 1.00 98.12 183 ILE A N 1
ATOM 1423 C CA . ILE A 1 183 ? 3.332 -0.666 8.351 1.00 98.12 183 ILE A CA 1
ATOM 1424 C C . ILE A 1 183 ? 2.751 -1.583 9.422 1.00 98.12 183 ILE A C 1
ATOM 1426 O O . ILE A 1 183 ? 1.619 -2.060 9.304 1.00 98.12 183 ILE A O 1
ATOM 1430 N N . GLN A 1 184 ? 3.530 -1.834 10.473 1.00 97.44 184 GLN A N 1
ATOM 1431 C CA . GLN A 1 184 ? 3.078 -2.560 11.655 1.00 97.44 184 GLN A CA 1
ATOM 1432 C C . GLN A 1 184 ? 2.871 -1.576 12.808 1.00 97.44 184 GLN A C 1
ATOM 1434 O O . GLN A 1 184 ? 3.822 -1.180 13.478 1.00 97.44 184 GLN A O 1
ATOM 1439 N N . GLN A 1 185 ? 1.616 -1.198 13.034 1.00 93.69 185 GLN A N 1
ATOM 1440 C CA . GLN A 1 185 ? 1.194 -0.254 14.062 1.00 93.69 185 GLN A CA 1
ATOM 1441 C C . GLN A 1 185 ? -0.210 -0.621 14.552 1.00 93.69 185 GLN A C 1
ATOM 1443 O O . GLN A 1 185 ? -1.038 -1.073 13.763 1.00 93.69 185 GLN A O 1
ATOM 1448 N N . TYR A 1 186 ? -0.472 -0.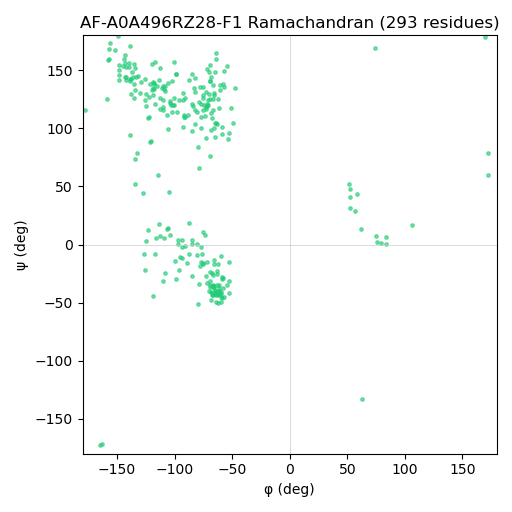400 15.843 1.00 93.56 186 TYR A N 1
ATOM 1449 C CA . TYR A 1 186 ? -1.812 -0.504 16.420 1.00 93.56 186 TYR A CA 1
ATOM 1450 C C . TYR A 1 186 ? -2.638 0.733 16.060 1.00 93.56 186 TYR A C 1
ATOM 1452 O O . TYR A 1 186 ? -2.241 1.854 16.379 1.00 93.56 186 TYR A O 1
ATOM 1460 N N . ILE A 1 187 ? -3.769 0.533 15.387 1.00 93.81 187 ILE A N 1
ATOM 1461 C CA . ILE A 1 187 ? -4.644 1.599 14.897 1.00 93.81 187 ILE A CA 1
ATOM 1462 C C . ILE A 1 187 ? -6.097 1.229 15.219 1.00 93.81 187 ILE A C 1
ATOM 1464 O O . ILE A 1 187 ? -6.572 0.157 14.844 1.00 93.81 187 ILE A O 1
ATOM 1468 N N . ASP A 1 188 ? -6.811 2.136 15.889 1.00 94.38 188 ASP A N 1
ATOM 1469 C CA . ASP A 1 188 ? -8.257 2.031 16.104 1.00 94.38 188 ASP A CA 1
ATOM 1470 C C . ASP A 1 188 ? -8.991 2.747 14.962 1.00 94.38 188 ASP A C 1
ATOM 1472 O O . ASP A 1 188 ? -8.953 3.974 14.845 1.00 94.38 188 ASP A O 1
ATOM 1476 N N . LEU A 1 189 ? -9.650 1.967 14.105 1.00 94.06 189 LEU A N 1
ATOM 1477 C CA . LEU A 1 189 ? -10.432 2.445 12.967 1.00 94.06 189 LEU A CA 1
ATOM 1478 C C . LEU A 1 189 ? -11.949 2.350 13.187 1.00 94.06 189 LEU A C 1
ATOM 1480 O O . LEU A 1 189 ? -12.712 2.452 12.225 1.00 94.06 189 LEU A O 1
ATOM 1484 N N . LYS A 1 190 ? -12.425 2.137 14.423 1.00 93.31 190 LYS A N 1
ATOM 1485 C CA . LYS A 1 190 ? -13.845 1.829 14.692 1.00 93.31 190 LYS A CA 1
ATOM 1486 C C . LYS A 1 190 ? -14.834 2.895 14.213 1.00 93.31 190 LYS A C 1
ATOM 1488 O O . LYS A 1 190 ? -15.975 2.554 13.917 1.00 93.31 190 LYS A O 1
ATOM 1493 N N . ASP A 1 191 ? -14.399 4.153 14.149 1.00 92.19 191 ASP A N 1
ATOM 1494 C CA . ASP A 1 191 ? -15.228 5.315 13.802 1.00 92.19 191 ASP A CA 1
ATOM 1495 C C . ASP A 1 191 ? -15.175 5.675 12.300 1.00 92.19 191 ASP A C 1
ATOM 1497 O O . ASP A 1 191 ? -15.783 6.658 11.863 1.00 92.19 191 ASP A O 1
ATOM 1501 N N . TYR A 1 192 ? -14.469 4.869 11.501 1.00 93.75 192 TYR A N 1
ATOM 1502 C CA . TYR A 1 192 ? -14.328 5.044 10.059 1.00 93.75 192 TYR A CA 1
ATOM 1503 C C . TYR A 1 192 ? -15.024 3.924 9.285 1.00 93.75 192 TYR A C 1
ATOM 1505 O O . TYR A 1 192 ? -15.125 2.779 9.736 1.00 93.75 192 TYR A O 1
ATOM 1513 N N . ASP A 1 193 ? -15.458 4.277 8.077 1.00 94.88 193 ASP A N 1
ATOM 1514 C CA . ASP A 1 193 ? -16.137 3.380 7.137 1.00 94.88 193 ASP A CA 1
ATOM 1515 C C . ASP A 1 193 ? -15.339 3.189 5.850 1.00 94.88 193 ASP A C 1
ATOM 1517 O O . ASP A 1 193 ? -15.686 2.371 5.006 1.00 94.88 193 ASP A O 1
ATOM 1521 N N . THR A 1 194 ? -14.267 3.954 5.657 1.00 95.50 194 THR A N 1
ATOM 1522 C CA . THR A 1 194 ? -13.444 3.868 4.455 1.00 95.50 194 THR A CA 1
ATOM 1523 C C . THR A 1 194 ? -11.970 3.958 4.801 1.00 95.50 194 THR A C 1
ATOM 1525 O O . THR A 1 194 ? -11.589 4.736 5.673 1.00 95.50 194 THR A O 1
ATOM 1528 N N . LEU A 1 195 ? -11.156 3.188 4.080 1.00 96.38 195 LEU A N 1
ATOM 1529 C CA . LEU A 1 195 ? -9.711 3.371 3.966 1.00 96.38 195 LEU A CA 1
ATOM 1530 C C . LEU A 1 195 ? -9.373 3.571 2.486 1.00 96.38 195 LEU A C 1
ATOM 1532 O O . LEU A 1 195 ? -9.934 2.902 1.615 1.00 96.38 195 LEU A O 1
ATOM 1536 N N . GLN A 1 196 ? -8.475 4.502 2.194 1.00 97.81 196 GLN A N 1
ATOM 1537 C CA . GLN A 1 196 ? -8.044 4.838 0.844 1.00 97.81 196 GLN A CA 1
ATOM 1538 C C . GLN A 1 196 ? -6.528 5.011 0.802 1.00 97.81 196 GLN A C 1
ATOM 1540 O O . GLN A 1 196 ? -5.939 5.459 1.782 1.00 97.81 196 GLN A O 1
ATOM 1545 N N . ALA A 1 197 ? -5.923 4.688 -0.335 1.00 98.56 197 ALA A N 1
ATOM 1546 C CA . ALA A 1 197 ? -4.553 5.051 -0.679 1.00 98.56 197 ALA A CA 1
ATOM 1547 C C . ALA A 1 197 ? -4.512 5.479 -2.147 1.00 98.56 197 ALA A C 1
ATOM 1549 O O . ALA A 1 197 ? -5.182 4.862 -2.983 1.00 98.56 197 ALA A O 1
ATOM 1550 N N . ASP A 1 198 ? -3.731 6.502 -2.465 1.00 98.81 198 ASP A N 1
ATOM 1551 C CA . ASP A 1 198 ? -3.510 6.919 -3.844 1.00 98.81 198 ASP A CA 1
ATOM 1552 C C . ASP A 1 198 ? -2.255 6.220 -4.375 1.00 98.81 198 ASP A C 1
ATOM 1554 O O . ASP A 1 198 ? -1.219 6.168 -3.714 1.00 98.81 198 ASP A O 1
ATOM 1558 N N . ILE A 1 199 ? -2.369 5.615 -5.558 1.00 98.88 199 ILE A N 1
ATOM 1559 C CA . ILE A 1 199 ? -1.282 4.874 -6.200 1.00 98.88 199 ILE A CA 1
ATOM 1560 C C . ILE A 1 199 ? -1.063 5.434 -7.599 1.00 98.88 199 ILE A C 1
ATOM 1562 O O . ILE A 1 199 ? -1.991 5.446 -8.408 1.00 98.88 199 ILE A O 1
ATOM 1566 N N . TYR A 1 200 ? 0.162 5.850 -7.899 1.00 98.81 200 TYR A N 1
ATOM 1567 C CA . TYR A 1 200 ? 0.559 6.331 -9.216 1.00 98.81 200 TYR A CA 1
ATOM 1568 C C . TYR A 1 200 ? 1.508 5.355 -9.898 1.00 98.81 200 TYR A C 1
ATOM 1570 O O . TYR A 1 200 ? 2.473 4.852 -9.311 1.00 98.81 200 TYR A O 1
ATOM 1578 N N . LEU A 1 201 ? 1.218 5.106 -11.171 1.00 98.75 201 LEU A N 1
ATOM 1579 C CA . LEU A 1 201 ? 2.092 4.398 -12.088 1.00 98.75 201 LEU A CA 1
ATOM 1580 C C . LEU A 1 201 ? 2.648 5.402 -13.101 1.00 98.75 201 LEU A C 1
ATOM 1582 O O . LEU A 1 201 ? 1.861 6.156 -13.671 1.00 98.75 201 LEU A O 1
ATOM 1586 N N . PRO A 1 202 ? 3.957 5.394 -13.389 1.00 98.56 202 PRO A N 1
ATOM 1587 C CA . PRO A 1 202 ? 4.511 6.162 -14.498 1.00 98.56 202 PRO A CA 1
ATOM 1588 C C . PRO A 1 202 ? 3.828 5.847 -15.846 1.00 98.56 202 PRO A C 1
ATOM 1590 O O . PRO A 1 202 ? 3.325 4.732 -16.013 1.00 98.56 202 PRO A O 1
ATOM 1593 N N . PRO A 1 203 ? 3.810 6.777 -16.822 1.00 98.50 203 PRO A N 1
ATOM 1594 C CA . PRO A 1 203 ? 3.142 6.580 -18.115 1.00 98.50 203 PRO A CA 1
ATOM 1595 C C . PRO A 1 203 ? 3.636 5.365 -18.913 1.00 98.50 203 PRO A C 1
ATOM 1597 O O . PRO A 1 203 ? 2.881 4.789 -19.689 1.00 98.50 203 PRO A O 1
ATOM 1600 N N . GLU A 1 204 ? 4.894 4.967 -18.730 1.00 98.12 204 GLU A N 1
ATOM 1601 C CA . GLU A 1 204 ? 5.512 3.807 -19.375 1.00 98.12 204 GLU A CA 1
ATOM 1602 C C . GLU A 1 204 ? 5.169 2.464 -18.711 1.00 98.12 204 GLU A C 1
ATOM 1604 O O . GLU A 1 204 ? 5.509 1.404 -19.245 1.00 98.12 204 GLU A O 1
ATOM 1609 N N . ALA A 1 205 ? 4.523 2.481 -17.541 1.00 98.38 205 ALA A N 1
ATOM 1610 C CA . ALA A 1 205 ? 4.066 1.264 -16.889 1.00 98.38 205 ALA A CA 1
ATOM 1611 C C . ALA A 1 205 ? 2.982 0.574 -17.734 1.00 98.38 205 ALA A C 1
ATOM 1613 O O . ALA A 1 205 ? 2.187 1.237 -18.402 1.00 98.38 205 ALA A O 1
ATOM 1614 N N . PRO A 1 206 ? 2.891 -0.765 -17.706 1.00 97.94 206 PRO A N 1
ATOM 1615 C CA . PRO A 1 206 ? 1.857 -1.458 -18.445 1.00 97.94 206 PRO A CA 1
ATOM 1616 C C . PRO A 1 206 ? 0.494 -1.251 -17.789 1.00 97.94 206 PRO A C 1
ATOM 1618 O O . PRO A 1 206 ? 0.345 -1.159 -16.567 1.00 97.94 206 PRO A O 1
ATOM 1621 N N . GLU A 1 207 ? -0.538 -1.292 -18.617 1.00 96.19 207 GLU A N 1
ATOM 1622 C CA . GLU A 1 207 ? -1.901 -1.384 -18.126 1.00 96.19 207 GLU A CA 1
ATOM 1623 C C . GLU A 1 207 ? -2.143 -2.706 -17.374 1.00 96.19 207 GLU A C 1
ATOM 1625 O O . GLU A 1 207 ? -1.432 -3.701 -17.532 1.00 96.19 207 GLU A O 1
ATOM 1630 N N . ARG A 1 208 ? -3.245 -2.748 -16.614 1.00 96.50 208 ARG A N 1
ATOM 1631 C CA . ARG A 1 208 ? -3.794 -3.934 -15.923 1.00 96.50 208 ARG A CA 1
ATOM 1632 C C . ARG A 1 208 ? -3.058 -4.385 -14.655 1.00 96.50 208 ARG A C 1
ATOM 1634 O O . ARG A 1 208 ? -3.520 -5.365 -14.057 1.00 96.50 208 ARG A O 1
ATOM 1641 N N . LEU A 1 209 ? -2.015 -3.687 -14.201 1.00 98.50 209 LEU A N 1
ATOM 1642 C CA . LEU A 1 209 ? -1.584 -3.797 -12.803 1.00 98.50 209 LEU A CA 1
ATOM 1643 C C . LEU A 1 209 ? -2.753 -3.441 -11.873 1.00 98.50 209 LEU A C 1
ATOM 1645 O O . LEU A 1 209 ? -3.656 -2.677 -12.240 1.00 98.50 209 LEU A O 1
ATOM 1649 N N . ARG A 1 210 ? -2.788 -4.041 -10.681 1.00 98.75 210 ARG A N 1
ATOM 1650 C CA . ARG A 1 210 ? -3.888 -3.835 -9.727 1.00 98.75 210 ARG A CA 1
ATOM 1651 C C . ARG A 1 210 ? -3.384 -3.476 -8.342 1.00 98.75 210 ARG A C 1
ATOM 1653 O O . ARG A 1 210 ? -2.445 -4.096 -7.869 1.00 98.75 210 ARG A O 1
ATOM 1660 N N . GLY A 1 211 ? -4.054 -2.540 -7.684 1.00 98.62 211 GLY A N 1
ATOM 1661 C CA . GLY A 1 211 ? -3.827 -2.194 -6.285 1.00 98.62 211 GLY A CA 1
ATOM 1662 C C . GLY A 1 211 ? -4.850 -2.856 -5.362 1.00 98.62 211 GLY A C 1
ATOM 1663 O O . GLY A 1 211 ? -6.012 -3.044 -5.739 1.00 98.62 211 GLY A O 1
ATOM 1664 N N . LYS A 1 212 ? -4.423 -3.203 -4.148 1.00 98.50 212 LYS A N 1
ATOM 1665 C CA . LYS A 1 212 ? -5.280 -3.651 -3.044 1.00 98.50 212 LYS A CA 1
ATOM 1666 C C . LYS A 1 212 ? -4.784 -3.123 -1.710 1.00 98.50 212 LYS A C 1
ATOM 1668 O O . LYS A 1 212 ? -3.583 -2.956 -1.511 1.00 98.50 212 LYS A O 1
ATOM 1673 N N . LEU A 1 213 ? -5.731 -2.974 -0.793 1.00 98.19 213 LEU A N 1
ATOM 1674 C CA . LEU A 1 213 ? -5.489 -2.774 0.626 1.00 98.19 213 LEU A CA 1
ATOM 1675 C C . LEU A 1 213 ? -5.651 -4.103 1.370 1.00 98.19 213 LEU A C 1
ATOM 1677 O O . LEU A 1 213 ? -6.442 -4.976 0.988 1.00 98.19 213 LEU A O 1
ATOM 1681 N N . ILE A 1 214 ? -4.852 -4.263 2.414 1.00 97.56 214 ILE A N 1
ATOM 1682 C CA . ILE A 1 214 ? -4.762 -5.463 3.239 1.00 97.56 214 ILE A CA 1
ATOM 1683 C C . ILE A 1 214 ? -4.669 -5.016 4.695 1.00 97.56 214 ILE A C 1
ATOM 1685 O O . ILE A 1 214 ? -3.981 -4.041 5.002 1.00 97.56 214 ILE A O 1
ATOM 1689 N N . PHE A 1 215 ? -5.313 -5.764 5.586 1.00 95.75 215 PHE A N 1
ATOM 1690 C CA . PHE A 1 215 ? -5.166 -5.600 7.025 1.00 95.75 215 PHE A CA 1
ATOM 1691 C C . PHE A 1 215 ? -4.630 -6.858 7.684 1.00 95.75 215 PHE A C 1
ATOM 1693 O O . PHE A 1 215 ? -4.820 -7.981 7.215 1.00 95.75 215 PHE A O 1
ATOM 1700 N N . THR A 1 216 ? -4.001 -6.658 8.833 1.00 95.19 216 THR A N 1
ATOM 1701 C CA . THR A 1 216 ? -3.865 -7.697 9.850 1.00 95.19 216 THR A CA 1
ATOM 1702 C C . THR A 1 216 ? -4.423 -7.154 11.153 1.00 95.19 216 THR A C 1
ATOM 1704 O O . THR A 1 216 ? -4.040 -6.052 11.540 1.00 95.19 216 THR A O 1
ATOM 1707 N N . ALA A 1 217 ? -5.317 -7.887 11.815 1.00 93.94 217 ALA A N 1
ATOM 1708 C CA . ALA A 1 217 ? -5.980 -7.402 13.025 1.00 93.94 217 ALA A CA 1
ATOM 1709 C C . ALA A 1 217 ? -6.200 -8.495 14.075 1.00 93.94 217 ALA A C 1
ATOM 1711 O O . ALA A 1 217 ? -6.153 -9.690 13.769 1.00 93.94 217 ALA A O 1
ATOM 1712 N N . GLY A 1 218 ? -6.476 -8.064 15.304 1.00 91.25 218 GLY A N 1
ATOM 1713 C CA . GLY A 1 218 ? -6.833 -8.939 16.414 1.00 91.25 218 GLY A CA 1
ATOM 1714 C C . GLY A 1 218 ? -5.660 -9.737 16.989 1.00 91.25 218 GLY A C 1
ATOM 1715 O O . GLY A 1 218 ? -4.575 -9.842 16.408 1.00 91.25 218 GLY A O 1
ATOM 1716 N N . GLU A 1 219 ? -5.897 -10.368 18.139 1.00 90.00 219 GLU A N 1
ATOM 1717 C CA . GLU A 1 219 ? -4.904 -11.180 18.863 1.00 90.00 219 GLU A CA 1
ATOM 1718 C C . GLU A 1 219 ? -4.341 -12.349 18.055 1.00 90.00 219 GLU A C 1
ATOM 1720 O O . GLU A 1 219 ? -3.173 -12.718 18.214 1.00 90.00 219 GLU A O 1
ATOM 1725 N N . ASP A 1 220 ? -5.146 -12.883 17.142 1.00 91.00 220 ASP A N 1
ATOM 1726 C CA . ASP A 1 220 ? -4.758 -13.974 16.259 1.00 91.00 220 ASP A CA 1
ATOM 1727 C C . ASP A 1 220 ? -4.020 -13.526 14.996 1.00 91.00 220 ASP A C 1
ATOM 1729 O O . ASP A 1 220 ? -3.666 -14.377 14.183 1.00 91.00 220 ASP A O 1
ATOM 1733 N N . TRP A 1 221 ? -3.726 -12.226 14.850 1.00 92.75 221 TRP A N 1
ATOM 1734 C CA . TRP A 1 221 ? -3.055 -11.672 13.670 1.00 92.75 221 TRP A CA 1
ATOM 1735 C C . TRP A 1 221 ? -3.769 -12.083 12.381 1.00 92.75 221 TRP A C 1
ATOM 1737 O O . TRP A 1 221 ? -3.163 -12.560 11.419 1.00 92.75 221 TRP A O 1
ATOM 1747 N N . GLN A 1 222 ? -5.089 -11.918 12.375 1.00 92.69 222 GLN A N 1
ATOM 1748 C CA . GLN A 1 222 ? -5.920 -12.338 11.268 1.00 92.69 222 GLN A CA 1
ATOM 1749 C C . GLN A 1 222 ? -5.633 -11.472 10.044 1.00 92.69 222 GLN A C 1
ATOM 1751 O O . GLN A 1 222 ? -5.931 -10.279 10.020 1.00 92.69 222 GLN A O 1
ATOM 1756 N N . PHE A 1 223 ? -5.066 -12.099 9.017 1.00 93.12 223 PHE A N 1
ATOM 1757 C CA . PHE A 1 223 ? -4.838 -11.491 7.715 1.00 93.12 223 PHE A CA 1
ATOM 1758 C C . PHE A 1 223 ? -6.150 -11.402 6.929 1.00 93.12 223 PHE A C 1
ATOM 1760 O O . PHE A 1 223 ? -6.830 -12.416 6.739 1.00 93.12 223 PHE A O 1
ATOM 1767 N N . ILE A 1 224 ? -6.468 -10.218 6.406 1.00 92.94 224 ILE A N 1
ATOM 1768 C CA . ILE A 1 224 ? -7.604 -10.008 5.506 1.00 92.94 224 ILE A CA 1
ATOM 1769 C C . ILE A 1 224 ? -7.196 -9.117 4.339 1.00 92.9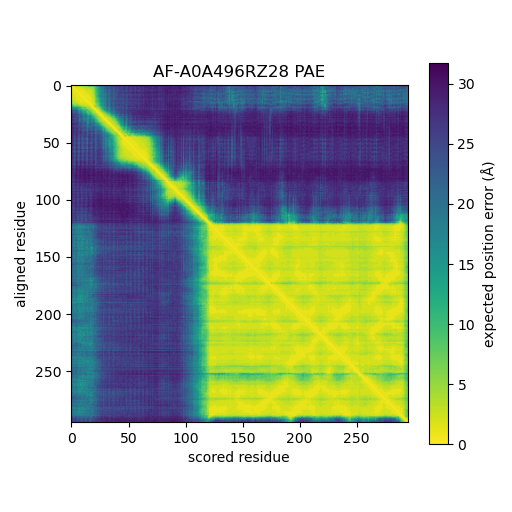4 224 ILE A C 1
ATOM 1771 O O . ILE A 1 224 ? -6.413 -8.181 4.471 1.00 92.94 224 ILE A O 1
ATOM 1775 N N . GLU A 1 225 ? -7.754 -9.397 3.173 1.00 95.50 225 GLU A N 1
ATOM 1776 C CA . GLU A 1 225 ? -7.454 -8.659 1.953 1.00 95.50 225 GLU A CA 1
ATOM 1777 C C . GLU A 1 225 ? -8.732 -8.330 1.199 1.00 95.50 225 GLU A C 1
ATOM 1779 O O . GLU A 1 225 ? -9.733 -9.052 1.293 1.00 95.50 225 GLU A O 1
ATOM 1784 N N . MET A 1 226 ? -8.666 -7.274 0.392 1.00 97.06 226 MET A N 1
ATOM 1785 C CA . MET A 1 226 ? -9.741 -6.965 -0.535 1.00 97.06 226 MET A CA 1
ATOM 1786 C C . MET A 1 226 ? -10.014 -8.140 -1.492 1.00 97.06 226 MET A C 1
ATOM 1788 O O . MET A 1 226 ? -9.112 -8.732 -2.102 1.00 97.06 226 MET A O 1
ATOM 1792 N N . THR A 1 227 ? -11.293 -8.443 -1.688 1.00 95.94 227 THR A N 1
ATOM 1793 C CA . THR A 1 227 ? -11.825 -9.433 -2.625 1.00 95.94 227 THR A CA 1
ATOM 1794 C C . THR A 1 227 ? -11.420 -9.104 -4.053 1.00 95.94 227 THR A C 1
ATOM 1796 O O . THR A 1 227 ? -11.004 -9.993 -4.802 1.00 95.94 227 THR A O 1
ATOM 1799 N N . ARG A 1 228 ? -11.494 -7.824 -4.431 1.00 95.81 228 ARG A N 1
ATOM 1800 C CA . ARG A 1 228 ? -11.194 -7.336 -5.780 1.00 95.81 228 ARG A CA 1
ATOM 1801 C C . ARG A 1 228 ? -10.037 -6.347 -5.735 1.00 95.81 228 ARG A C 1
ATOM 1803 O O . ARG A 1 228 ? -9.944 -5.538 -4.825 1.00 95.81 228 ARG A O 1
ATOM 1810 N N . GLY A 1 229 ? -9.152 -6.436 -6.725 1.00 97.25 229 GLY A N 1
ATOM 1811 C CA . GLY A 1 229 ? -8.123 -5.421 -6.945 1.00 97.25 229 GLY A CA 1
ATOM 1812 C C . GLY A 1 229 ? -8.646 -4.308 -7.841 1.00 97.25 229 GLY A C 1
ATOM 1813 O O . GLY A 1 229 ? -9.365 -4.588 -8.805 1.00 97.25 229 GLY A O 1
ATOM 1814 N N . VAL A 1 230 ? -8.260 -3.076 -7.538 1.00 98.38 230 VAL A N 1
ATOM 1815 C CA . VAL A 1 230 ? -8.565 -1.886 -8.338 1.00 98.38 230 VAL A CA 1
ATOM 1816 C C . VAL A 1 230 ? -7.550 -1.799 -9.472 1.00 98.38 230 VAL A C 1
ATOM 1818 O O . VAL A 1 230 ? -6.358 -1.967 -9.236 1.00 98.38 230 VAL A O 1
ATOM 1821 N N . ARG A 1 231 ? -7.998 -1.589 -10.714 1.00 98.31 231 ARG A N 1
ATOM 1822 C CA . ARG A 1 231 ? -7.079 -1.422 -11.851 1.00 98.31 231 ARG A CA 1
ATOM 1823 C C . ARG A 1 231 ? -6.345 -0.095 -11.712 1.00 98.31 231 ARG A C 1
ATOM 1825 O O . ARG A 1 231 ? -7.003 0.932 -11.603 1.00 98.31 231 ARG A O 1
ATOM 1832 N N . LEU A 1 232 ? -5.022 -0.150 -11.746 1.00 98.62 232 LEU A N 1
ATOM 1833 C CA . LEU A 1 232 ? -4.163 1.024 -11.762 1.00 98.62 232 LEU A CA 1
ATOM 1834 C C . LEU A 1 232 ? -4.005 1.516 -13.197 1.00 98.62 232 LEU A C 1
ATOM 1836 O O . LEU A 1 232 ? -4.000 0.709 -14.136 1.00 98.62 232 LEU A O 1
ATOM 1840 N N . LYS A 1 233 ? -3.886 2.829 -13.356 1.00 98.44 233 LYS A N 1
ATOM 1841 C CA . LYS A 1 233 ? -3.800 3.472 -14.660 1.00 98.44 233 LYS A CA 1
ATOM 1842 C C . LYS A 1 233 ? -2.449 4.182 -14.818 1.00 98.44 233 LYS A C 1
ATOM 1844 O O . LYS A 1 233 ? -2.128 5.029 -13.988 1.00 98.44 233 LYS A O 1
ATOM 1849 N N . PRO A 1 234 ? -1.646 3.824 -15.832 1.00 98.69 234 PRO A N 1
ATOM 1850 C CA . PRO A 1 234 ? -0.391 4.511 -16.131 1.00 98.69 234 PRO A CA 1
ATOM 1851 C C . PRO A 1 234 ? -0.596 6.006 -16.397 1.00 98.69 234 PRO A C 1
ATOM 1853 O O . PRO A 1 234 ? -1.536 6.394 -17.087 1.00 98.69 234 PRO A O 1
ATOM 1856 N N . GLY A 1 235 ? 0.296 6.835 -15.859 1.00 98.50 235 GLY A N 1
ATOM 1857 C CA . GLY A 1 235 ? 0.317 8.285 -16.043 1.00 98.50 235 GLY A CA 1
ATOM 1858 C C . GLY A 1 235 ? -0.676 9.075 -15.188 1.00 98.50 235 GLY A C 1
ATOM 1859 O O . GLY A 1 235 ? -0.697 10.299 -15.292 1.00 98.50 235 GLY A O 1
ATOM 1860 N N . GLU A 1 236 ? -1.468 8.430 -14.326 1.00 98.38 236 GLU A N 1
ATOM 1861 C CA . GLU A 1 236 ? -2.377 9.127 -13.412 1.00 98.38 236 GLU A CA 1
ATOM 1862 C C . GLU A 1 236 ? -2.488 8.463 -12.033 1.00 98.38 236 GLU A C 1
ATOM 1864 O O . GLU A 1 236 ? -2.236 7.269 -11.851 1.00 98.38 236 GLU A O 1
ATOM 1869 N N . TRP A 1 237 ? -2.868 9.255 -11.028 1.00 98.62 237 TRP A N 1
ATOM 1870 C CA . TRP A 1 237 ? -3.152 8.748 -9.688 1.00 98.62 237 TRP A CA 1
ATOM 1871 C C . TRP A 1 237 ? -4.439 7.923 -9.701 1.00 98.62 237 TRP A C 1
ATOM 1873 O O . TRP A 1 237 ? -5.487 8.361 -10.172 1.00 98.62 237 TRP A O 1
ATOM 1883 N N . THR A 1 238 ? -4.373 6.720 -9.140 1.00 98.75 238 THR A N 1
ATOM 1884 C CA . THR A 1 238 ? -5.526 5.848 -8.925 1.00 98.75 238 THR A CA 1
ATOM 1885 C C . THR A 1 238 ? -5.787 5.704 -7.430 1.00 98.75 238 THR A C 1
ATOM 1887 O O . THR A 1 238 ? -4.977 5.117 -6.714 1.00 98.75 238 THR A O 1
ATOM 1890 N N . THR A 1 239 ? -6.945 6.164 -6.954 1.00 98.56 239 THR A N 1
ATOM 1891 C CA . THR A 1 239 ? -7.377 5.911 -5.573 1.00 98.56 239 THR A CA 1
ATOM 1892 C C . THR A 1 239 ? -7.868 4.473 -5.419 1.00 98.56 239 THR A C 1
ATOM 1894 O O . THR A 1 239 ? -8.899 4.080 -5.974 1.00 98.56 239 THR A O 1
ATOM 1897 N N . VAL A 1 240 ? -7.164 3.687 -4.610 1.00 98.44 240 VAL A N 1
ATOM 1898 C CA . VAL A 1 240 ? -7.621 2.378 -4.143 1.00 98.44 240 VAL A CA 1
ATOM 1899 C C . VAL A 1 240 ? -8.416 2.589 -2.863 1.00 98.44 240 VAL A C 1
ATOM 1901 O O . VAL A 1 240 ? -7.857 2.956 -1.834 1.00 98.44 240 VAL A O 1
ATOM 1904 N N . ARG A 1 241 ? -9.728 2.361 -2.928 1.00 97.19 241 ARG A N 1
ATOM 1905 C CA . ARG A 1 241 ? -10.657 2.512 -1.803 1.00 97.19 241 ARG A CA 1
ATOM 1906 C C . ARG A 1 241 ? -11.160 1.151 -1.344 1.00 97.19 241 ARG A C 1
ATOM 1908 O O . ARG A 1 241 ? -11.552 0.343 -2.180 1.00 97.19 241 ARG A O 1
ATOM 1915 N N . ALA A 1 242 ? -11.197 0.948 -0.033 1.00 95.56 242 ALA A N 1
ATOM 1916 C CA . ALA A 1 242 ? -11.876 -0.169 0.602 1.00 95.56 242 ALA A CA 1
ATOM 1917 C C . ALA A 1 242 ? -12.967 0.341 1.551 1.00 95.56 242 ALA A C 1
ATOM 1919 O O . ALA A 1 242 ? -12.730 1.252 2.352 1.00 95.56 242 ALA A O 1
ATOM 1920 N N . ASP A 1 243 ? -14.154 -0.252 1.456 1.00 95.06 243 ASP A N 1
ATOM 1921 C CA . ASP A 1 243 ? -15.224 -0.101 2.439 1.00 95.06 243 ASP A CA 1
ATOM 1922 C C . ASP A 1 243 ? -14.874 -0.909 3.697 1.00 95.06 243 ASP A C 1
ATOM 1924 O O . ASP A 1 243 ? -14.687 -2.122 3.628 1.00 95.06 243 ASP A O 1
ATOM 1928 N N . ILE A 1 244 ? -14.763 -0.248 4.845 1.00 94.94 244 ILE A N 1
ATOM 1929 C CA . ILE A 1 244 ? -14.545 -0.854 6.168 1.00 94.94 244 ILE A CA 1
ATOM 1930 C C . ILE A 1 244 ? -15.764 -0.661 7.086 1.00 94.94 244 ILE A C 1
ATOM 1932 O O . ILE A 1 244 ? -15.663 -0.796 8.302 1.00 94.94 244 ILE A O 1
ATOM 1936 N N . SER A 1 245 ? -16.936 -0.343 6.540 1.00 93.88 245 SER A N 1
ATOM 1937 C CA . SER A 1 245 ? -18.190 -0.385 7.295 1.00 93.88 245 SER A CA 1
ATOM 1938 C C . SER A 1 245 ? -18.527 -1.815 7.741 1.00 93.88 245 SER A C 1
ATOM 1940 O O . SER A 1 245 ? -18.076 -2.800 7.150 1.00 93.88 245 SER A O 1
ATOM 1942 N N . ASP A 1 246 ? -19.380 -1.947 8.759 1.00 90.88 246 ASP A N 1
ATOM 1943 C CA . ASP A 1 246 ? -19.803 -3.250 9.303 1.00 90.88 246 ASP A CA 1
ATOM 1944 C C . ASP A 1 246 ? -20.634 -4.089 8.300 1.00 90.88 246 ASP A C 1
ATOM 1946 O O . ASP A 1 246 ? -20.878 -5.287 8.491 1.00 90.88 246 ASP A O 1
ATOM 1950 N N . SER A 1 247 ? -21.098 -3.449 7.221 1.00 89.75 247 SER A N 1
ATOM 1951 C CA . SER A 1 247 ? -21.817 -4.054 6.095 1.00 89.75 247 SER A CA 1
ATOM 1952 C C . SER A 1 247 ? -20.927 -4.384 4.894 1.00 89.75 247 SER A C 1
ATOM 1954 O O . SER A 1 247 ? -21.437 -4.872 3.884 1.00 89.75 247 SER A O 1
ATOM 1956 N N . SER A 1 248 ? -19.621 -4.116 4.977 1.00 92.06 248 SER A N 1
ATOM 1957 C CA . SER A 1 248 ? -18.714 -4.247 3.840 1.00 92.06 248 SER A CA 1
ATOM 1958 C C . SER A 1 248 ? -18.661 -5.672 3.285 1.00 92.06 248 SER A C 1
ATOM 1960 O O . SER A 1 248 ? -18.551 -6.660 4.016 1.00 92.06 248 SER A O 1
ATOM 1962 N N . THR A 1 249 ? -18.672 -5.760 1.955 1.00 91.25 249 THR A N 1
ATOM 1963 C CA . THR A 1 249 ? -18.435 -6.999 1.192 1.00 91.25 249 THR A CA 1
ATOM 1964 C C . THR A 1 249 ? -17.091 -6.983 0.460 1.00 91.25 249 THR A C 1
ATOM 1966 O O . THR A 1 249 ? -16.761 -7.912 -0.285 1.00 91.25 249 THR A O 1
ATOM 1969 N N . ASP A 1 250 ? -16.283 -5.947 0.697 1.00 91.56 250 ASP A N 1
ATOM 1970 C CA . ASP A 1 250 ? -15.000 -5.763 0.028 1.00 91.56 250 ASP A CA 1
ATOM 1971 C C . ASP A 1 250 ? -13.946 -6.762 0.500 1.00 91.56 250 ASP A C 1
ATOM 1973 O O . ASP A 1 250 ? -12.951 -6.930 -0.195 1.00 91.56 250 ASP A O 1
ATOM 1977 N N . TRP A 1 251 ? -14.147 -7.467 1.616 1.00 94.06 251 TRP A N 1
ATOM 1978 C CA . TRP A 1 251 ? -13.126 -8.298 2.261 1.00 94.06 251 TRP A CA 1
ATOM 1979 C C . TRP A 1 251 ? -13.347 -9.791 2.049 1.00 94.06 251 TRP A C 1
ATOM 1981 O O . TRP A 1 251 ? -14.462 -10.309 2.134 1.00 94.06 251 TRP A O 1
ATOM 1991 N N . LYS A 1 252 ? -12.259 -10.523 1.802 1.00 92.25 252 LYS A N 1
ATOM 1992 C CA . LYS A 1 252 ? -12.337 -11.976 1.658 1.00 92.25 252 LYS A CA 1
ATOM 1993 C C . LYS A 1 252 ? -12.573 -12.644 3.005 1.00 92.25 252 LYS A C 1
ATOM 1995 O O . LYS A 1 252 ? -11.794 -12.464 3.934 1.00 92.25 252 LYS A O 1
ATOM 2000 N N . ARG A 1 253 ? -13.554 -13.554 3.033 1.00 81.88 253 ARG A N 1
ATOM 2001 C CA . ARG A 1 253 ? -13.719 -14.600 4.064 1.00 81.88 253 ARG A CA 1
ATOM 2002 C C . ARG A 1 253 ? -13.945 -14.082 5.496 1.00 81.88 253 ARG A C 1
ATOM 2004 O O . ARG A 1 253 ? -13.885 -14.884 6.423 1.00 81.88 253 ARG A O 1
ATOM 2011 N N . ILE A 1 254 ? -14.238 -12.796 5.680 1.00 83.88 254 ILE A N 1
ATOM 2012 C CA . ILE A 1 254 ? -14.555 -12.202 6.981 1.00 83.88 254 ILE A CA 1
ATOM 2013 C C . ILE A 1 254 ? -15.705 -11.206 6.840 1.00 83.88 254 ILE A C 1
ATOM 2015 O O . ILE A 1 254 ? -15.886 -10.604 5.782 1.00 83.88 254 ILE A O 1
ATOM 2019 N N . LYS A 1 255 ? -16.452 -11.014 7.926 1.00 84.06 255 LYS A N 1
ATOM 2020 C CA . LYS A 1 255 ? -17.320 -9.857 8.104 1.00 84.06 255 LYS A CA 1
ATOM 2021 C C . LYS A 1 255 ? -16.528 -8.781 8.845 1.00 84.06 255 LYS A C 1
ATOM 2023 O O . LYS A 1 255 ? -16.003 -9.060 9.917 1.00 84.06 255 LYS A O 1
ATOM 2028 N N . MET A 1 256 ? -16.434 -7.585 8.271 1.00 87.69 256 MET A N 1
ATOM 2029 C CA . MET A 1 256 ? -15.880 -6.434 8.980 1.00 87.69 256 MET A CA 1
ATOM 2030 C C . MET A 1 256 ? -16.827 -6.081 10.134 1.00 87.69 256 MET A C 1
ATOM 2032 O O . MET A 1 256 ? -18.033 -5.978 9.919 1.00 87.69 256 MET A O 1
ATOM 2036 N N . ASP A 1 257 ? -16.314 -5.947 11.352 1.00 84.62 257 ASP A N 1
ATOM 2037 C CA . ASP A 1 257 ? -17.101 -5.506 12.501 1.00 84.62 257 ASP A CA 1
ATOM 2038 C C . ASP A 1 257 ? -16.313 -4.519 13.368 1.00 84.62 257 ASP A C 1
ATOM 2040 O O . ASP A 1 257 ? -15.115 -4.281 13.174 1.00 84.62 257 ASP A O 1
ATOM 2044 N N . LYS A 1 258 ? -17.005 -3.918 14.337 1.00 85.25 258 LYS A N 1
ATOM 2045 C CA . LYS A 1 258 ? -16.417 -2.917 15.224 1.00 85.25 258 LYS A CA 1
ATOM 2046 C C . LYS A 1 258 ? -15.208 -3.442 16.006 1.00 85.25 258 LYS A C 1
ATOM 2048 O O . LYS A 1 258 ? -14.255 -2.690 16.185 1.00 85.25 258 LYS A O 1
ATOM 2053 N N . ASN A 1 259 ? -15.224 -4.701 16.442 1.00 86.75 259 ASN A N 1
ATOM 2054 C CA . ASN A 1 259 ? -14.130 -5.281 17.225 1.00 86.75 259 ASN A CA 1
ATOM 2055 C C . ASN A 1 259 ? -12.886 -5.485 16.358 1.00 86.75 259 ASN A C 1
ATOM 2057 O O . ASN A 1 259 ? -11.772 -5.187 16.784 1.00 86.75 259 ASN A O 1
ATOM 2061 N N . PHE A 1 260 ? -13.075 -5.931 15.116 1.00 88.56 260 PHE A N 1
ATOM 2062 C CA . PHE A 1 260 ? -11.988 -6.052 14.153 1.00 88.56 260 PHE A CA 1
ATOM 2063 C C . PHE A 1 260 ? -11.287 -4.704 13.941 1.00 88.56 260 PHE A C 1
ATOM 2065 O O . PHE A 1 260 ? -10.061 -4.618 13.973 1.00 88.56 260 PHE A O 1
ATOM 2072 N N . LYS A 1 261 ? -12.068 -3.630 13.783 1.00 93.12 261 LYS A N 1
ATOM 2073 C CA . LYS A 1 261 ? -11.538 -2.282 13.543 1.00 93.12 261 LYS A CA 1
ATOM 2074 C C . LYS A 1 261 ? -10.811 -1.667 14.735 1.00 93.12 261 LYS A C 1
ATOM 2076 O O . LYS A 1 261 ? -9.990 -0.783 14.518 1.00 93.12 261 LYS A O 1
ATOM 2081 N N . THR A 1 262 ? -11.086 -2.103 15.964 1.00 94.44 262 THR A N 1
ATOM 2082 C CA . THR A 1 262 ? -10.415 -1.560 17.160 1.00 94.44 262 THR A CA 1
ATOM 2083 C C . THR A 1 262 ? -8.976 -2.032 17.353 1.00 94.44 262 THR A C 1
ATOM 2085 O O . THR A 1 262 ? -8.250 -1.421 18.129 1.00 94.44 262 THR A O 1
ATOM 2088 N N . ASP A 1 263 ? -8.560 -3.105 16.675 1.00 94.31 263 ASP A N 1
ATOM 2089 C CA . ASP A 1 263 ? -7.234 -3.715 16.845 1.00 94.31 263 ASP A CA 1
ATOM 2090 C C . ASP A 1 263 ? -6.592 -4.018 15.484 1.00 94.31 263 ASP A C 1
ATOM 2092 O O . ASP A 1 263 ? -6.179 -5.147 15.210 1.00 94.31 263 ASP A O 1
ATOM 2096 N N . ILE A 1 264 ? -6.529 -3.018 14.596 1.00 95.62 264 ILE A N 1
ATOM 2097 C CA . ILE A 1 264 ? -5.722 -3.129 13.376 1.00 95.62 264 ILE A CA 1
ATOM 2098 C C . ILE A 1 264 ? -4.254 -3.065 13.785 1.00 95.62 264 ILE A C 1
ATOM 2100 O O . ILE A 1 264 ? -3.829 -2.111 14.423 1.00 95.62 264 ILE A O 1
ATOM 2104 N N . ARG A 1 265 ? -3.475 -4.075 13.403 1.00 96.50 265 ARG A N 1
ATOM 2105 C CA . ARG A 1 265 ? -2.050 -4.221 13.751 1.00 96.50 265 ARG A CA 1
ATOM 2106 C C . ARG A 1 265 ? -1.121 -3.982 12.575 1.00 96.50 265 ARG A C 1
ATOM 2108 O O . ARG A 1 265 ? 0.061 -3.699 12.768 1.00 96.50 265 ARG A O 1
ATOM 2115 N N . LYS A 1 266 ? -1.632 -4.173 11.356 1.00 97.31 266 LYS A N 1
ATOM 2116 C CA . LYS A 1 266 ? -0.928 -3.865 10.111 1.00 97.31 266 LYS A CA 1
ATOM 2117 C C . LYS A 1 266 ? -1.878 -3.310 9.071 1.00 97.31 266 LYS A C 1
ATOM 2119 O O . LYS A 1 266 ? -2.996 -3.809 8.926 1.00 97.31 266 LYS A O 1
ATOM 2124 N N . ILE A 1 267 ? -1.372 -2.365 8.290 1.00 97.94 267 ILE A N 1
ATOM 2125 C CA . ILE A 1 267 ? -1.958 -1.943 7.019 1.00 97.94 267 ILE A CA 1
ATOM 2126 C C . ILE A 1 267 ? -0.921 -2.230 5.941 1.00 97.94 267 ILE A C 1
ATOM 2128 O O . ILE A 1 267 ? 0.256 -1.917 6.119 1.00 97.94 267 ILE A O 1
ATOM 2132 N N . ALA A 1 268 ? -1.350 -2.823 4.832 1.00 98.50 268 ALA A N 1
ATOM 2133 C CA . ALA A 1 268 ? -0.486 -3.043 3.686 1.00 98.50 268 ALA A CA 1
ATOM 2134 C C . ALA A 1 268 ? -1.147 -2.600 2.380 1.00 98.50 268 ALA A C 1
ATOM 2136 O O . ALA A 1 268 ? -2.358 -2.745 2.182 1.00 98.50 268 ALA A O 1
ATOM 2137 N N . VAL A 1 269 ? -0.315 -2.086 1.479 1.00 98.69 269 VAL A N 1
ATOM 2138 C CA . VAL A 1 269 ? -0.672 -1.756 0.100 1.00 98.69 269 VAL A CA 1
ATOM 2139 C C . VAL A 1 269 ? 0.034 -2.760 -0.800 1.00 98.69 269 VAL A C 1
ATOM 2141 O O . VAL A 1 269 ? 1.255 -2.917 -0.739 1.00 98.69 269 VAL A O 1
ATOM 2144 N N . ARG A 1 270 ? -0.738 -3.463 -1.632 1.00 98.69 270 ARG A N 1
ATOM 2145 C CA . ARG A 1 270 ? -0.222 -4.477 -2.556 1.00 98.69 270 ARG A CA 1
ATOM 2146 C C . ARG A 1 270 ? -0.506 -4.097 -3.998 1.00 98.69 270 ARG A C 1
ATOM 2148 O O . ARG A 1 270 ? -1.655 -3.852 -4.362 1.00 98.69 270 ARG A O 1
ATOM 2155 N N . ILE A 1 271 ? 0.536 -4.135 -4.817 1.00 98.75 271 ILE A N 1
ATOM 2156 C CA . ILE A 1 271 ? 0.474 -4.037 -6.269 1.00 98.75 271 ILE A CA 1
ATOM 2157 C C . ILE A 1 271 ? 0.608 -5.454 -6.818 1.00 98.75 271 ILE A C 1
ATOM 2159 O O . ILE A 1 271 ? 1.551 -6.166 -6.489 1.00 98.75 271 ILE A O 1
ATOM 2163 N N . GLU A 1 272 ? -0.331 -5.876 -7.650 1.00 98.44 272 GLU A N 1
ATOM 2164 C CA . GLU A 1 272 ? -0.377 -7.210 -8.239 1.00 98.44 272 GLU A CA 1
ATOM 2165 C C . GLU A 1 272 ? -0.200 -7.135 -9.753 1.00 98.44 272 GLU A C 1
ATOM 2167 O O . GLU A 1 272 ? -0.854 -6.338 -10.434 1.00 98.44 272 GLU A O 1
ATOM 2172 N N . SER A 1 273 ? 0.613 -8.047 -10.278 1.00 98.38 273 SER A N 1
ATOM 2173 C CA . SER A 1 273 ? 0.667 -8.379 -11.697 1.00 98.38 273 SER A CA 1
ATOM 2174 C C . SER A 1 273 ? 0.181 -9.809 -11.893 1.00 98.38 273 SER A C 1
ATOM 2176 O O . SER A 1 273 ? 0.479 -10.692 -11.093 1.00 98.38 273 SER A O 1
ATOM 2178 N N . ASN A 1 274 ? -0.560 -10.054 -12.971 1.00 97.75 274 ASN A N 1
ATOM 2179 C CA . ASN A 1 274 ? -0.905 -11.405 -13.398 1.00 97.75 274 ASN A CA 1
ATOM 2180 C C . ASN A 1 274 ? -0.370 -11.634 -14.809 1.00 97.75 274 ASN A C 1
ATOM 2182 O O . ASN A 1 274 ? -1.072 -11.349 -15.782 1.00 97.75 274 ASN A O 1
ATOM 2186 N N . ALA A 1 275 ? 0.872 -12.120 -14.882 1.00 96.50 275 ALA A N 1
ATOM 2187 C CA . ALA A 1 275 ? 1.602 -12.345 -16.125 1.00 96.50 275 ALA A CA 1
ATOM 2188 C C . ALA A 1 275 ? 1.777 -11.071 -16.980 1.00 96.50 275 ALA A C 1
ATOM 2190 O O . ALA A 1 275 ? 1.568 -11.079 -18.192 1.00 96.50 275 ALA A O 1
ATOM 2191 N N . ILE A 1 276 ? 2.127 -9.950 -16.335 1.00 97.12 276 ILE A N 1
ATOM 2192 C CA . ILE A 1 276 ? 2.472 -8.689 -17.009 1.00 97.12 276 ILE A CA 1
ATOM 2193 C C . ILE A 1 276 ? 3.862 -8.242 -16.547 1.00 97.12 276 ILE A C 1
ATOM 2195 O O . ILE A 1 276 ? 4.055 -8.062 -15.338 1.00 97.12 276 ILE A O 1
ATOM 2199 N N . PRO A 1 277 ? 4.840 -8.112 -17.458 1.00 98.25 277 PRO A N 1
ATOM 2200 C CA . PRO A 1 277 ? 6.179 -7.695 -17.086 1.00 98.25 277 PRO A CA 1
ATOM 2201 C C . PRO A 1 277 ? 6.201 -6.195 -16.795 1.00 98.25 277 PRO A C 1
ATOM 2203 O O . PRO A 1 277 ? 5.629 -5.405 -17.541 1.00 98.25 277 PRO A O 1
ATOM 2206 N N . TYR A 1 278 ? 6.870 -5.808 -15.716 1.00 98.50 278 TYR A N 1
ATOM 2207 C CA . TYR A 1 278 ? 7.122 -4.412 -15.383 1.00 98.50 278 TYR A CA 1
ATOM 2208 C C . TYR A 1 278 ? 8.308 -4.319 -14.432 1.00 98.50 278 TYR A C 1
ATOM 2210 O O . TYR A 1 278 ? 8.294 -4.936 -13.371 1.00 98.50 278 TYR A O 1
ATOM 2218 N N . SER A 1 279 ? 9.316 -3.536 -14.799 1.00 98.69 279 SER A N 1
ATOM 2219 C CA . SER A 1 279 ? 10.431 -3.204 -13.918 1.00 98.69 279 SER A CA 1
ATOM 2220 C C . SER A 1 279 ? 10.482 -1.696 -13.788 1.00 98.69 279 SER A C 1
ATOM 2222 O O . SER A 1 279 ? 10.799 -1.006 -14.754 1.00 98.69 279 SER A O 1
ATOM 2224 N N . GLY A 1 280 ? 10.140 -1.183 -12.615 1.00 98.62 280 GLY A N 1
ATOM 2225 C CA . GLY A 1 280 ? 10.027 0.251 -12.430 1.00 98.62 280 GLY A CA 1
ATOM 2226 C C . GLY A 1 280 ? 9.390 0.652 -11.107 1.00 98.62 280 GLY A C 1
ATOM 2227 O O . GLY A 1 280 ? 9.039 -0.204 -10.281 1.00 98.62 280 GLY A O 1
ATOM 2228 N N . PRO A 1 281 ? 9.294 1.969 -10.879 1.00 98.69 281 PRO A N 1
ATOM 2229 C CA . PRO A 1 281 ? 8.750 2.510 -9.652 1.00 98.69 281 PRO A CA 1
ATOM 2230 C C . PRO A 1 281 ? 7.222 2.553 -9.655 1.00 98.69 281 PRO A C 1
ATOM 2232 O O . PRO A 1 281 ? 6.587 2.898 -10.643 1.00 98.69 281 PRO A O 1
ATOM 2235 N N . VAL A 1 282 ? 6.642 2.294 -8.492 1.00 98.81 282 VAL A N 1
ATOM 2236 C CA . VAL A 1 282 ? 5.253 2.607 -8.165 1.00 98.81 282 VAL A CA 1
ATOM 2237 C C . VAL A 1 282 ? 5.255 3.595 -7.011 1.00 98.81 282 VAL A C 1
ATOM 2239 O O . VAL A 1 282 ? 6.048 3.448 -6.082 1.00 98.81 282 VAL A O 1
ATOM 2242 N N . TYR A 1 283 ? 4.379 4.589 -7.070 1.00 98.88 283 TYR A N 1
ATOM 2243 C CA . TYR A 1 283 ? 4.288 5.633 -6.058 1.00 98.88 283 TYR A CA 1
ATOM 2244 C C . TYR A 1 283 ? 3.018 5.444 -5.233 1.00 98.88 283 TYR A C 1
ATOM 2246 O O . TYR A 1 283 ? 1.969 5.127 -5.793 1.00 98.88 283 TYR A O 1
ATOM 2254 N N . ILE A 1 284 ? 3.120 5.584 -3.914 1.00 98.88 284 ILE A N 1
ATOM 2255 C CA . ILE A 1 284 ? 2.021 5.392 -2.960 1.00 98.88 284 ILE A CA 1
ATOM 2256 C C . ILE A 1 284 ? 1.974 6.609 -2.046 1.00 98.88 284 ILE A C 1
ATOM 2258 O O . ILE A 1 284 ? 3.005 7.000 -1.499 1.00 98.88 284 ILE A O 1
ATOM 2262 N N . ASP A 1 285 ? 0.789 7.187 -1.879 1.00 98.75 285 ASP A N 1
ATOM 2263 C CA . ASP A 1 285 ? 0.603 8.426 -1.132 1.00 98.75 285 ASP A CA 1
ATOM 2264 C C . ASP A 1 285 ? -0.802 8.540 -0.500 1.00 98.75 285 ASP A C 1
ATOM 2266 O O . ASP A 1 285 ? -1.718 7.770 -0.820 1.00 98.75 285 ASP A O 1
ATOM 2270 N N . ASN A 1 286 ? -0.960 9.504 0.412 1.00 97.94 286 ASN A N 1
ATOM 2271 C CA . ASN A 1 286 ? -2.216 10.008 0.960 1.00 97.94 286 ASN A CA 1
ATOM 2272 C C . ASN A 1 286 ? -3.126 8.894 1.487 1.00 97.94 286 ASN A C 1
ATOM 2274 O O . ASN A 1 286 ? -4.312 8.782 1.138 1.00 97.94 286 ASN A O 1
ATOM 2278 N N . ILE A 1 287 ? -2.559 8.052 2.350 1.00 98.25 287 ILE A N 1
ATOM 2279 C CA . ILE A 1 287 ? -3.300 6.978 2.998 1.00 98.25 287 ILE A CA 1
ATOM 2280 C C . ILE A 1 287 ? -4.216 7.609 4.034 1.00 98.25 287 ILE A C 1
ATOM 2282 O O . ILE A 1 287 ? -3.768 8.274 4.968 1.00 98.25 287 ILE A O 1
ATOM 2286 N N . ARG A 1 288 ? -5.520 7.423 3.862 1.00 97.00 288 ARG A N 1
ATOM 2287 C CA . ARG A 1 288 ? -6.536 8.190 4.585 1.00 97.00 288 ARG A CA 1
ATOM 2288 C C . ARG A 1 288 ? -7.759 7.361 4.908 1.00 97.00 288 ARG A C 1
ATOM 2290 O O . ARG A 1 288 ? -8.104 6.421 4.194 1.00 97.00 288 ARG A O 1
ATOM 2297 N N . VAL A 1 289 ? -8.440 7.764 5.965 1.00 96.06 289 VAL A N 1
ATOM 2298 C CA . VAL A 1 289 ? -9.697 7.178 6.421 1.00 96.06 289 VAL A CA 1
ATOM 2299 C C . VAL A 1 289 ? -10.814 8.201 6.356 1.00 96.06 289 VAL A C 1
ATOM 2301 O O . VAL A 1 289 ? -10.564 9.400 6.367 1.00 96.06 289 VAL A O 1
ATOM 2304 N N . GLY A 1 290 ? -12.056 7.743 6.276 1.00 93.06 290 GLY A N 1
ATOM 2305 C CA . GLY A 1 290 ? -13.219 8.626 6.281 1.00 93.06 290 GLY A CA 1
ATOM 2306 C C . GLY A 1 290 ? -14.485 7.904 6.718 1.00 93.06 290 GLY A C 1
ATOM 2307 O O . GLY A 1 290 ? -14.564 6.676 6.634 1.00 93.06 290 GLY A O 1
ATOM 2308 N N . SER A 1 291 ? -15.474 8.667 7.171 1.00 87.81 291 SER A N 1
ATOM 2309 C CA . SER A 1 291 ? -16.805 8.165 7.530 1.00 87.81 291 SER A CA 1
ATOM 2310 C C . SER A 1 291 ? -17.793 8.498 6.411 1.00 87.81 291 SER A C 1
ATOM 2312 O O . SER A 1 291 ? -17.751 9.591 5.848 1.00 87.81 291 SER A O 1
ATOM 2314 N N . THR A 1 292 ? -18.702 7.577 6.093 1.00 70.25 292 THR A N 1
ATOM 2315 C CA . THR A 1 292 ? -19.714 7.783 5.034 1.00 70.25 292 THR A CA 1
ATOM 2316 C C . THR A 1 292 ? -20.852 8.705 5.484 1.00 70.25 292 THR A C 1
ATOM 2318 O O . THR A 1 292 ? -21.678 9.105 4.673 1.00 70.25 292 THR A O 1
ATOM 2321 N N . LEU A 1 293 ? -20.889 9.059 6.771 1.00 54.47 293 LEU A N 1
ATOM 2322 C CA . LEU A 1 293 ? -21.983 9.772 7.437 1.00 54.47 293 LEU A CA 1
ATOM 2323 C C . LEU A 1 293 ? -22.109 11.275 7.105 1.00 54.47 293 LEU A C 1
ATOM 2325 O O . LEU A 1 293 ? -22.917 11.944 7.738 1.00 54.47 293 LEU A O 1
ATOM 2329 N N . ASN A 1 294 ? -21.364 11.808 6.131 1.00 40.12 294 ASN A N 1
ATOM 2330 C CA . ASN A 1 294 ? -21.373 13.239 5.788 1.00 40.12 294 ASN A CA 1
ATOM 2331 C C . ASN A 1 294 ? -21.622 13.511 4.290 1.00 40.12 294 ASN A C 1
ATOM 2333 O O . ASN A 1 294 ? -20.925 14.339 3.707 1.00 40.12 294 ASN A O 1
ATOM 2337 N N . ASN A 1 295 ? -22.589 12.826 3.672 1.00 39.44 295 ASN A N 1
ATOM 2338 C CA . ASN A 1 295 ? -23.185 13.263 2.403 1.00 39.44 295 ASN A CA 1
ATOM 2339 C C . ASN A 1 295 ? -24.696 13.412 2.557 1.00 39.44 295 ASN A C 1
ATOM 2341 O O . ASN A 1 295 ? -25.325 12.427 3.005 1.00 39.44 295 ASN A O 1
#

Mean predicted aligned error: 16.23 Å

Radius of gyration: 27.44 Å; Cα contacts (8 Å, |Δi|>4): 508; chains: 1; bounding box: 69×64×69 Å

pLDDT: mean 79.34, std 22.04, range [36.25, 98.88]

Nearest PDB structures (foldseek):
  6r31-assembly1_A  TM=6.518E-01  e=4.838E-07  Acetivibrio thermocellus ATCC 27405
  4xuo-assembly2_B  TM=5.795E-01  e=9.805E-08  Paenibacillus barcinonensis
  1v0a-assembly1_A  TM=6.348E-01  e=5.112E-07  Acetivibrio thermocellus
  1h6y-assembly2_B  TM=6.559E-01  e=2.665E-06  Acetivibrio thermocellus
  1dyo-assembly2_B  TM=5.899E-01  e=3.143E-06  Acetivibrio thermocellus

Solvent-accessible surface area (backbone atoms only — not comparable to full-atom values): 17421 Å² total; per-residue (Å²): 134,62,66,67,60,52,51,52,50,50,55,50,53,52,49,60,74,72,50,68,73,76,78,70,72,90,66,87,77,70,72,82,75,68,80,79,79,85,86,82,77,78,86,69,61,65,66,58,58,52,51,54,54,55,52,52,52,51,54,51,51,54,55,56,60,70,67,67,79,67,86,76,85,85,86,79,91,78,79,91,70,92,85,79,73,59,76,53,72,60,94,91,45,78,49,77,55,77,74,76,82,74,72,79,77,88,63,80,58,71,80,79,59,59,83,80,70,62,103,47,80,26,74,79,45,47,32,70,90,40,53,86,72,49,39,66,55,76,74,43,77,80,33,94,47,39,30,52,77,50,73,44,51,40,66,91,55,50,89,52,89,55,9,8,36,40,35,34,32,52,42,81,26,81,48,69,33,34,30,54,37,34,33,82,48,68,40,72,44,57,86,34,27,31,44,34,35,34,36,34,32,49,65,88,46,61,75,75,33,23,36,36,57,32,42,25,23,50,98,81,57,46,74,38,38,46,65,64,65,41,74,39,45,47,62,40,78,28,75,41,73,43,58,53,31,67,82,33,76,42,45,48,99,54,78,43,40,61,71,52,28,52,34,24,40,28,48,31,48,35,42,37,31,75,42,45,58,43,75,51,61,37,36,41,25,52,29,28,34,26,52,78,90,81,122

Sequence (295 aa):
MDMNKIQNKIDFELSRTYFKDAARGKDSINLKKVGKRFVRLKQVNFFAIILVLAGGLIIFAAYFLQYKHVPVNAGTSIRPVPGAGVKETIAGKTLEIVIPTIALVKHIPDALLAKQVSKGLGTLYDFEENSEGWGIPGWAFDKADHVARSLKQTEDFASKGTGSIKLYTEFPGEKWTAALVEIQQYIDLKDYDTLQADIYLPPEAPERLRGKLIFTAGEDWQFIEMTRGVRLKPGEWTTVRADISDSSTDWKRIKMDKNFKTDIRKIAVRIESNAIPYSGPVYIDNIRVGSTLNN

Secondary structure (DSSP, 8-state):
--HHHHHHHHHHHHHHHHSTTTT-------GGGSTTS--------HHHHHHHHHHHHHHHHHHHHHT-----------PPPTT-PEEEEETTEEEEE------------GGGT-----SSSEEEE--SSS-TT-B--HHHHT-TTB-EEEEEEESS--SSSS-EEEEEEEEESSSEEEEEEEEEEEE--TT-SEEEEEEEB-TTSPTT-EEEEEEEETTTTEEEEBSSPEEP-BTSEEEEEEE-STT--SBSSS---HHHHHTEEEEEEEEEEES-EEEEEEEEEEEEEE-TT--

Foldseek 3Di:
DDPVVVVVLVVVVVCVVPCPPVPPPPDPDPPVPPPPPPDDDDPPPPVVVVVVVVVVVVVVVVVVVVPPPPDDPDDDDDDDDPDDFDWDDDPNDIDGDDDPPPPPCPDPDCVVAAPPAPAFWGFPFFLQPWPNQKDQDPVLVVDPQEFWDDKIWDQPDGPDDRIWIKTWGWDPLAFKHKYKIKHFGWYQCLSFFKKKKKKAAAQPFDWFKFKWKWWQWDPSRDTKIFPDTHTHDHPDIDMDMATQPQPGPRIPPDRRDSRRRNTTGMMMMMIMDGSHGDGGIMIMGRTITHHPPPD